Protein AF-A0A6C0ECS2-F1 (afdb_monomer_lite)

pLDDT: mean 77.09, std 20.65, range [26.36, 97.69]

InterPro domains:
  IPR022549 Domain of unknown function DUF3627 [PF12299] (130-226)

Foldseek 3Di:
DDPPDDPPCPVVVVVVVVVVVVVVVVVVVVVVVVVVVVVVVVVVVVVVVVVVVVVVVVVVVVVVVVVVVVVVVVVVVVVVVVVVVVVVVVVVVVVVVVVVVVVVVVVVVVVVVVVVVVVVVVVVVVVVVVVVVVVVVVDQDDDPDLQFKKKKWKKAAPDPPDPPGIDIDIDRPVVSVVVVVCCVVPVVIDTDWDQDPVRDTDSMDIRPDDQVRSVVSCCVVVVDDWDDDDNDTDDPPDDDPDDCPVCVVVVVVPPPDD

Organism: NCBI:txid1070528

Secondary structure (DSSP, 8-state):
---S--TTSHHHHHHHHHHHHHHHHHHHHHHHHHHHHHHHHHHHHHHHHHHHHHHHHHHHHHHHHHHHHHHHHHHHHHHHHHHHHHHHHHHHHHHHHHHHHHHHHHHHHHHHHHHHHHHHHHHHHHHHHHHHHHHHHS--PPPS-GGGPEEEEEEEES-TT-S--EEEEEEEHHHHHHHHHHHHHHS-EEEPPEE-TTS-EES-B-----HHHHHHHHHHHH-S-PEEETTEEE-SS---S-SSSTTHHHHTTS-S--

Radius of gyration: 67.36 Å; chains: 1; bounding box: 137×38×172 Å

Sequence (258 aa):
MRSLKTNIYAKYYLLLEKCIKYFNDYQIELNKKYIIKLKNKIVEKDKQIIIKDDKIDQLIKKTYEQNLKIDNLLKANEKTNKMNEELLRSKKSEKNDRKMKQQLEDITINLDDIKEELTESNTKLDYACKKLDIAVEDRVPKTDNLNTLEDFILLKSKNKKELYRYYVIRGQSKYVDRRSKKKISKDNYEIINFTSPDGIEESRINDVSNSINLFNRLKEKLKKKLEYCGNELQNKKKLFFLFCTKLKIIKIIFNFAI

Structure (mmCIF, N/CA/C/O backbone):
data_AF-A0A6C0ECS2-F1
#
_entry.id   AF-A0A6C0ECS2-F1
#
loop_
_atom_site.group_PDB
_atom_site.id
_atom_site.type_symbol
_atom_site.label_atom_id
_atom_site.label_alt_id
_atom_site.label_comp_id
_atom_site.label_asym_id
_atom_site.label_entity_id
_atom_site.label_seq_id
_atom_site.pdbx_PDB_ins_code
_atom_site.Cartn_x
_atom_site.Cartn_y
_atom_site.Cartn_z
_atom_site.occupancy
_atom_site.B_iso_or_equiv
_atom_site.auth_seq_id
_atom_site.auth_comp_id
_atom_site.auth_asym_id
_atom_site.auth_atom_id
_atom_site.pdbx_PDB_model_num
ATOM 1 N N . MET A 1 1 ? 83.574 8.788 -70.118 1.00 47.34 1 MET A N 1
ATOM 2 C CA . MET A 1 1 ? 84.321 8.694 -71.393 1.00 47.34 1 MET A CA 1
ATOM 3 C C . MET A 1 1 ? 83.341 8.779 -72.558 1.00 47.34 1 MET A C 1
ATOM 5 O O . MET A 1 1 ? 82.529 7.879 -72.704 1.00 47.34 1 MET A O 1
ATOM 9 N N . ARG A 1 2 ? 83.371 9.848 -73.364 1.00 47.50 2 ARG A N 1
ATOM 10 C CA . ARG A 1 2 ? 82.691 9.902 -74.671 1.00 47.50 2 ARG A CA 1
ATOM 11 C C . ARG A 1 2 ? 83.770 10.128 -75.726 1.00 47.50 2 ARG A C 1
ATOM 13 O O . ARG A 1 2 ? 84.411 11.176 -75.700 1.00 47.50 2 ARG A O 1
ATOM 20 N N . SER A 1 3 ? 84.000 9.158 -76.614 1.00 51.75 3 SER A N 1
ATOM 21 C CA . SER A 1 3 ? 84.764 9.429 -77.832 1.00 51.75 3 SER A CA 1
ATOM 22 C C . SER A 1 3 ? 83.920 10.381 -78.676 1.00 51.75 3 SER A C 1
ATOM 24 O O . SER A 1 3 ? 82.789 10.101 -79.064 1.00 51.75 3 SER A O 1
ATOM 26 N N . LEU A 1 4 ? 84.437 11.588 -78.854 1.00 53.25 4 LEU A N 1
ATOM 27 C CA . LEU A 1 4 ? 83.672 12.736 -79.325 1.00 53.25 4 LEU A CA 1
ATOM 28 C C . LEU A 1 4 ? 83.459 12.761 -80.849 1.00 53.25 4 LEU A C 1
ATOM 30 O O . LEU A 1 4 ? 82.967 13.765 -81.354 1.00 53.25 4 LEU A O 1
ATOM 34 N N . LYS A 1 5 ? 83.866 11.731 -81.613 1.00 56.78 5 LYS A N 1
ATOM 35 C CA . LYS A 1 5 ? 84.020 11.859 -83.078 1.00 56.78 5 LYS A CA 1
ATOM 36 C C . LYS A 1 5 ? 83.839 10.565 -83.900 1.00 56.78 5 LYS A C 1
ATOM 38 O O . LYS A 1 5 ? 84.593 10.339 -84.838 1.00 56.78 5 LYS A O 1
ATOM 43 N N . THR A 1 6 ? 82.838 9.725 -83.621 1.00 59.50 6 THR A N 1
ATOM 44 C CA . THR A 1 6 ? 82.426 8.663 -84.571 1.00 59.50 6 THR A CA 1
ATOM 45 C C . THR A 1 6 ? 80.914 8.662 -84.796 1.00 59.50 6 THR A C 1
ATOM 47 O O . THR A 1 6 ? 80.126 8.304 -83.924 1.00 59.50 6 THR A O 1
ATOM 50 N N . ASN A 1 7 ? 80.506 9.032 -86.014 1.00 60.62 7 ASN A N 1
ATOM 51 C CA . ASN A 1 7 ? 79.110 9.204 -86.450 1.00 60.62 7 ASN A CA 1
ATOM 52 C C . ASN A 1 7 ? 78.284 7.890 -86.457 1.00 60.62 7 ASN A C 1
ATOM 54 O O . ASN A 1 7 ? 77.086 7.890 -86.725 1.00 60.62 7 ASN A O 1
ATOM 58 N N . ILE A 1 8 ? 78.930 6.758 -86.158 1.00 63.03 8 ILE A N 1
ATOM 59 C CA . ILE A 1 8 ? 78.360 5.405 -86.205 1.00 63.03 8 ILE A CA 1
ATOM 60 C C . ILE A 1 8 ? 77.381 5.173 -85.039 1.00 63.03 8 ILE A C 1
ATOM 62 O O . ILE A 1 8 ? 76.324 4.578 -85.235 1.00 63.03 8 ILE A O 1
ATOM 66 N N . TYR A 1 9 ? 77.673 5.701 -83.842 1.00 67.56 9 TYR A N 1
ATOM 67 C CA . TYR A 1 9 ? 76.863 5.464 -82.633 1.00 67.56 9 TYR A CA 1
ATOM 68 C C . TYR A 1 9 ? 75.823 6.555 -82.338 1.00 67.56 9 TYR A C 1
ATOM 70 O O . TYR A 1 9 ? 74.964 6.370 -81.477 1.00 67.56 9 TYR A O 1
ATOM 78 N N . ALA A 1 10 ? 75.847 7.678 -83.061 1.00 72.62 10 ALA A N 1
ATOM 79 C CA . ALA A 1 10 ? 74.908 8.785 -82.855 1.00 72.62 10 ALA A CA 1
ATOM 80 C C . ALA A 1 10 ? 73.441 8.346 -83.034 1.00 72.62 10 ALA A C 1
ATOM 82 O O . ALA A 1 10 ? 72.579 8.699 -82.231 1.00 72.62 10 ALA A O 1
ATOM 83 N N . LYS A 1 11 ? 73.168 7.496 -84.036 1.00 76.88 11 LYS A N 1
ATOM 84 C CA . LYS A 1 11 ? 71.831 6.923 -84.273 1.00 76.88 11 LYS A CA 1
ATOM 85 C C . LYS A 1 11 ? 71.348 6.056 -83.107 1.00 76.88 11 LYS A C 1
ATOM 87 O O . LYS A 1 11 ? 70.169 6.107 -82.770 1.00 76.88 11 LYS A O 1
ATOM 92 N N . TYR A 1 12 ? 72.247 5.294 -82.483 1.00 80.19 12 TYR A N 1
ATOM 93 C CA . TYR A 1 12 ? 71.924 4.436 -81.342 1.00 80.19 12 TYR A CA 1
ATOM 94 C C . TYR A 1 12 ? 71.551 5.257 -80.101 1.00 80.19 12 TYR A C 1
ATOM 96 O O . TYR A 1 12 ? 70.525 4.993 -79.482 1.00 80.19 12 TYR A O 1
ATOM 104 N N . TYR A 1 13 ? 72.323 6.297 -79.773 1.00 82.25 13 TYR A N 1
ATOM 105 C CA . TYR A 1 13 ? 72.004 7.170 -78.637 1.00 82.25 13 TYR A CA 1
ATOM 106 C C . TYR A 1 13 ? 70.698 7.950 -78.840 1.00 82.25 13 TYR A C 1
ATOM 108 O O . TYR A 1 13 ? 69.895 8.024 -77.914 1.00 82.25 13 TYR A O 1
ATOM 116 N N . LEU A 1 14 ? 70.431 8.439 -80.058 1.00 82.31 14 LEU A N 1
ATOM 117 C CA . LEU A 1 14 ? 69.147 9.069 -80.395 1.00 82.31 14 LEU A CA 1
ATOM 118 C C . LEU A 1 14 ? 67.965 8.096 -80.258 1.00 82.31 14 LEU A C 1
ATOM 120 O O . LEU A 1 14 ? 66.878 8.493 -79.838 1.00 82.31 14 LEU A O 1
ATOM 124 N N . LEU A 1 15 ? 68.155 6.820 -80.613 1.00 85.94 15 LEU A N 1
ATOM 125 C CA . LEU A 1 15 ? 67.134 5.788 -80.429 1.00 85.94 15 LEU A CA 1
ATOM 126 C C . LEU A 1 15 ? 66.906 5.491 -78.940 1.00 85.94 15 LEU A C 1
ATOM 128 O O . LEU A 1 15 ? 65.760 5.399 -78.508 1.00 85.94 15 LEU A O 1
ATOM 132 N N . LEU A 1 16 ? 67.977 5.402 -78.148 1.00 88.62 16 LEU A N 1
ATOM 133 C CA . LEU A 1 16 ? 67.902 5.167 -76.706 1.00 88.62 16 LEU A CA 1
ATOM 134 C C . LEU A 1 16 ? 67.176 6.307 -75.975 1.00 88.62 16 LEU A C 1
ATOM 136 O O . LEU A 1 16 ? 66.309 6.040 -75.146 1.00 88.62 16 LEU A O 1
ATOM 140 N N . GLU A 1 17 ? 67.465 7.566 -76.316 1.00 88.38 17 GLU A N 1
ATOM 141 C CA . GLU A 1 17 ? 66.750 8.730 -75.772 1.00 88.38 17 GLU A CA 1
ATOM 142 C C . GLU A 1 17 ? 65.254 8.690 -76.108 1.00 88.38 17 GLU A C 1
ATOM 144 O O . GLU A 1 17 ? 64.419 8.950 -75.239 1.00 88.38 17 GLU A O 1
ATOM 149 N N . LYS A 1 18 ? 64.894 8.291 -77.337 1.00 89.94 18 LYS A N 1
ATOM 150 C CA . LYS A 1 18 ? 63.489 8.076 -77.716 1.00 89.94 18 LYS A CA 1
ATOM 151 C C . LYS A 1 18 ? 62.841 6.973 -76.879 1.00 89.94 18 LYS A C 1
ATOM 153 O O . LYS A 1 18 ? 61.735 7.178 -76.390 1.00 89.94 18 LYS A O 1
ATOM 158 N N . CYS A 1 19 ? 63.514 5.840 -76.672 1.00 92.38 19 CYS A N 1
ATOM 159 C CA . CYS A 1 19 ? 62.994 4.743 -75.849 1.00 92.38 19 CYS A CA 1
ATOM 160 C C . CYS A 1 19 ? 62.765 5.168 -74.390 1.00 92.38 19 CYS A C 1
ATOM 162 O O . CYS A 1 19 ? 61.707 4.877 -73.832 1.00 92.38 19 CYS A O 1
ATOM 164 N N . ILE A 1 20 ? 63.712 5.897 -73.787 1.00 94.06 20 ILE A N 1
ATOM 165 C CA . ILE A 1 20 ? 63.577 6.426 -72.419 1.00 94.06 20 ILE A CA 1
ATOM 166 C C . ILE A 1 20 ? 62.397 7.399 -72.337 1.00 94.06 20 ILE A C 1
ATOM 168 O O . ILE A 1 20 ? 61.592 7.311 -71.409 1.00 94.06 20 ILE A O 1
ATOM 172 N N . LYS A 1 21 ? 62.253 8.291 -73.325 1.00 94.69 21 LYS A N 1
ATOM 173 C CA . LYS A 1 21 ? 61.116 9.213 -73.396 1.00 94.69 21 LYS A CA 1
ATOM 174 C C . LYS A 1 21 ? 59.783 8.460 -73.457 1.00 94.69 21 LYS A C 1
ATOM 176 O O . LYS A 1 21 ? 58.917 8.727 -72.632 1.00 94.69 21 LYS A O 1
ATOM 181 N N . TYR A 1 22 ? 59.640 7.485 -74.359 1.00 95.00 22 TYR A N 1
ATOM 182 C CA . TYR A 1 22 ? 58.412 6.686 -74.468 1.00 95.00 22 TYR A CA 1
ATOM 183 C C . TYR A 1 22 ? 58.084 5.921 -73.183 1.00 95.00 22 TYR A C 1
ATOM 185 O O . TYR A 1 22 ? 56.919 5.853 -72.795 1.00 95.00 22 TYR A O 1
ATOM 193 N N . PHE A 1 23 ? 59.091 5.363 -72.506 1.00 95.25 23 PHE A N 1
ATOM 194 C CA . PHE A 1 23 ? 58.888 4.683 -71.229 1.00 95.25 23 PHE A CA 1
ATOM 195 C C . PHE A 1 23 ? 58.389 5.648 -70.146 1.00 95.25 23 PHE A C 1
ATOM 197 O O . PHE A 1 23 ? 57.419 5.340 -69.453 1.00 95.25 23 PHE A O 1
ATOM 204 N N . ASN A 1 24 ? 59.001 6.829 -70.032 1.00 94.81 24 ASN A N 1
ATOM 205 C CA . ASN A 1 24 ? 58.584 7.848 -69.070 1.00 94.81 24 ASN A CA 1
ATOM 206 C C . ASN A 1 24 ? 57.163 8.356 -69.361 1.00 94.81 24 ASN A C 1
ATOM 208 O O . ASN A 1 24 ? 56.346 8.427 -68.443 1.00 94.81 24 ASN A O 1
ATOM 212 N N . ASP A 1 25 ? 56.840 8.631 -70.627 1.00 95.12 25 ASP A N 1
ATOM 213 C CA . ASP A 1 25 ? 55.499 9.050 -71.051 1.00 95.12 25 ASP A CA 1
ATOM 214 C C . ASP A 1 25 ? 54.452 7.967 -70.723 1.00 95.12 25 ASP A C 1
ATOM 216 O O . ASP A 1 25 ? 53.383 8.266 -70.184 1.00 95.12 25 ASP A O 1
ATOM 220 N N . TYR A 1 26 ? 54.780 6.690 -70.955 1.00 95.50 26 TYR A N 1
ATOM 221 C CA . TYR A 1 26 ? 53.922 5.560 -70.588 1.00 95.50 26 TYR A CA 1
ATOM 222 C C . TYR A 1 26 ? 53.691 5.464 -69.072 1.00 95.50 26 TYR A C 1
ATOM 224 O O . TYR A 1 26 ? 52.550 5.295 -68.637 1.00 95.50 26 TYR A O 1
ATOM 232 N N . GLN A 1 27 ? 54.742 5.601 -68.256 1.00 95.19 27 GLN A N 1
ATOM 233 C CA . GLN A 1 27 ? 54.624 5.589 -66.792 1.00 95.19 27 GLN A CA 1
ATOM 234 C C . GLN A 1 27 ? 53.749 6.743 -66.285 1.00 95.19 27 GLN A C 1
ATOM 236 O O . GLN A 1 27 ? 52.919 6.546 -65.396 1.00 95.19 27 GLN A O 1
ATOM 241 N N . ILE A 1 28 ? 53.883 7.935 -66.875 1.00 95.38 28 ILE A N 1
ATOM 242 C CA . ILE A 1 28 ? 53.045 9.095 -66.549 1.00 95.38 28 ILE A CA 1
ATOM 243 C C . ILE A 1 28 ? 51.570 8.794 -66.845 1.00 95.38 28 ILE A C 1
ATOM 245 O O . ILE A 1 28 ? 50.718 9.015 -65.982 1.00 95.38 28 ILE A O 1
ATOM 249 N N . GLU A 1 29 ? 51.252 8.259 -68.024 1.00 95.06 29 GLU A N 1
ATOM 250 C CA . GLU A 1 29 ? 49.874 7.908 -68.394 1.00 95.06 29 GLU A CA 1
ATOM 251 C C . GLU A 1 29 ? 49.290 6.787 -67.523 1.00 95.06 29 GLU A C 1
ATOM 253 O O . GLU A 1 29 ? 48.130 6.855 -67.102 1.00 95.06 29 GLU A O 1
ATOM 258 N N . LEU A 1 30 ? 50.095 5.777 -67.184 1.00 95.25 30 LEU A N 1
ATOM 259 C CA . LEU A 1 30 ? 49.689 4.707 -66.275 1.00 95.25 30 LEU A CA 1
ATOM 260 C C . LEU A 1 30 ? 49.358 5.259 -64.879 1.00 95.25 30 LEU A C 1
ATOM 262 O O . LEU A 1 30 ? 48.296 4.956 -64.327 1.00 95.25 30 LEU A O 1
ATOM 266 N N . ASN A 1 31 ? 50.220 6.127 -64.342 1.00 95.38 31 ASN A N 1
ATOM 267 C CA . ASN A 1 31 ? 50.015 6.775 -63.049 1.00 95.38 31 ASN A CA 1
ATOM 268 C C . ASN A 1 31 ? 48.769 7.667 -63.050 1.00 95.38 31 ASN A C 1
ATOM 270 O O . ASN A 1 31 ? 47.973 7.600 -62.113 1.00 95.38 31 ASN A O 1
ATOM 274 N N . LYS A 1 32 ? 48.531 8.444 -64.117 1.00 96.06 32 LYS A N 1
ATOM 275 C CA . LYS A 1 32 ? 47.301 9.241 -64.270 1.00 96.06 32 LYS A CA 1
ATOM 276 C C . LYS A 1 32 ? 46.051 8.364 -64.200 1.00 96.06 32 LYS A C 1
ATOM 278 O O . LYS A 1 32 ? 45.136 8.667 -63.432 1.00 96.06 32 LYS A O 1
ATOM 283 N N . LYS A 1 33 ? 46.018 7.251 -64.945 1.00 95.75 33 LYS A N 1
ATOM 284 C CA . LYS A 1 33 ? 44.889 6.302 -64.920 1.00 95.75 33 LYS A CA 1
ATOM 285 C C . LYS A 1 33 ? 44.666 5.718 -63.525 1.00 95.75 33 LYS A C 1
ATOM 287 O O . LYS A 1 33 ? 43.523 5.621 -63.075 1.00 95.75 33 LYS A O 1
ATOM 292 N N . TYR A 1 34 ? 45.741 5.361 -62.825 1.00 96.56 34 TYR A N 1
ATOM 293 C CA . TYR A 1 34 ? 45.653 4.822 -61.470 1.00 96.56 34 TYR A CA 1
ATOM 294 C C . TYR A 1 34 ? 45.124 5.857 -60.465 1.00 96.56 34 TYR A C 1
ATOM 296 O O . TYR A 1 34 ? 44.224 5.547 -59.682 1.00 96.56 34 TYR A O 1
ATOM 304 N N . ILE A 1 35 ? 45.597 7.106 -60.543 1.00 96.12 35 ILE A N 1
ATOM 305 C CA . ILE A 1 35 ? 45.113 8.220 -59.714 1.00 96.12 35 ILE A CA 1
ATOM 306 C C . ILE A 1 35 ? 43.613 8.448 -59.931 1.00 96.12 35 ILE A C 1
ATOM 308 O O . ILE A 1 35 ? 42.873 8.570 -58.956 1.00 96.12 35 ILE A O 1
ATOM 312 N N . ILE A 1 36 ? 43.142 8.462 -61.183 1.00 96.50 36 ILE A N 1
ATOM 313 C CA . ILE A 1 36 ? 41.711 8.617 -61.498 1.00 96.50 36 ILE A CA 1
ATOM 314 C C . ILE A 1 36 ? 40.895 7.480 -60.868 1.00 96.50 36 ILE A C 1
ATOM 316 O O . ILE A 1 36 ? 39.886 7.730 -60.210 1.00 96.50 36 ILE A O 1
ATOM 320 N N . LYS A 1 37 ? 41.360 6.230 -60.996 1.00 96.56 37 LYS A N 1
ATOM 321 C CA . LYS A 1 37 ? 40.692 5.061 -60.405 1.00 96.56 37 LYS A CA 1
ATOM 322 C C . LYS A 1 37 ? 40.583 5.166 -58.881 1.00 96.56 37 LYS A C 1
ATOM 324 O O . LYS A 1 37 ? 39.543 4.824 -58.321 1.00 96.56 37 LYS A O 1
ATOM 329 N N . LEU A 1 38 ? 41.638 5.626 -58.209 1.00 96.69 38 LEU A N 1
ATOM 330 C CA . LEU A 1 38 ? 41.624 5.833 -56.760 1.00 96.69 38 LEU A CA 1
ATOM 331 C C . LEU A 1 38 ? 40.678 6.964 -56.350 1.00 96.69 38 LEU A C 1
ATOM 333 O O . LEU A 1 38 ? 39.889 6.773 -55.429 1.00 96.69 38 LEU A O 1
ATOM 337 N N . LYS A 1 39 ? 40.702 8.100 -57.060 1.00 96.62 39 LYS A N 1
ATOM 338 C CA . LYS A 1 39 ? 39.786 9.223 -56.809 1.00 96.62 39 LYS A CA 1
ATOM 339 C C . LYS A 1 39 ? 38.323 8.793 -56.912 1.00 96.62 39 LYS A C 1
ATOM 341 O O . LYS A 1 39 ? 37.545 9.099 -56.018 1.00 96.62 39 LYS A O 1
ATOM 346 N N . ASN A 1 40 ? 37.970 8.012 -57.933 1.00 96.31 40 ASN A N 1
ATOM 347 C CA . ASN A 1 40 ? 36.603 7.508 -58.093 1.00 96.31 40 ASN A CA 1
ATOM 348 C C . ASN A 1 40 ? 36.175 6.615 -56.916 1.00 96.31 40 ASN A C 1
ATOM 350 O O . ASN A 1 40 ? 35.081 6.787 -56.388 1.00 96.31 40 ASN A O 1
ATOM 354 N N . LYS A 1 41 ? 37.057 5.720 -56.445 1.00 96.81 41 LYS A N 1
ATOM 355 C CA . LYS A 1 41 ? 36.784 4.884 -55.262 1.00 96.81 41 LYS A CA 1
ATOM 356 C C . LYS A 1 41 ? 36.594 5.700 -53.982 1.00 96.81 41 LYS A C 1
ATOM 358 O O . LYS A 1 41 ? 35.801 5.303 -53.135 1.00 96.81 41 LYS A O 1
ATOM 363 N N . ILE A 1 42 ? 37.343 6.793 -53.815 1.00 96.62 42 ILE A N 1
ATOM 364 C CA . ILE A 1 42 ? 37.193 7.695 -52.663 1.00 96.62 42 ILE A CA 1
ATOM 365 C C . ILE A 1 42 ? 35.811 8.350 -52.709 1.00 96.62 42 ILE A C 1
ATOM 367 O O . ILE A 1 42 ? 35.057 8.214 -51.756 1.00 96.62 42 ILE A O 1
ATOM 371 N N . VAL A 1 43 ? 35.424 8.917 -53.856 1.00 96.69 43 VAL A N 1
ATOM 372 C CA . VAL A 1 43 ? 34.104 9.547 -54.036 1.00 96.69 43 VAL A CA 1
ATOM 373 C C . VAL A 1 43 ? 32.954 8.570 -53.764 1.00 96.69 43 VAL A C 1
ATOM 375 O O . VAL A 1 43 ? 31.954 8.942 -53.154 1.00 96.69 43 VAL A O 1
ATOM 378 N N . GLU A 1 44 ? 33.066 7.312 -54.198 1.00 96.19 44 GLU A N 1
ATOM 379 C CA . GLU A 1 44 ? 32.061 6.284 -53.894 1.00 96.19 44 GLU A CA 1
ATOM 380 C C . GLU A 1 44 ? 31.965 5.977 -52.396 1.00 96.19 44 GLU A C 1
ATOM 382 O O . GLU A 1 44 ? 30.860 5.826 -51.870 1.00 96.19 44 GLU A O 1
ATOM 387 N N . LYS A 1 45 ? 33.104 5.898 -51.701 1.00 96.19 45 LYS A N 1
ATOM 388 C CA . LYS A 1 45 ? 33.128 5.691 -50.250 1.00 96.19 45 LYS A CA 1
ATOM 389 C C . LYS A 1 45 ? 32.556 6.890 -49.500 1.00 96.19 45 LYS A C 1
ATOM 391 O O . LYS A 1 45 ? 31.757 6.678 -48.594 1.00 96.19 45 LYS A O 1
ATOM 396 N N . ASP A 1 46 ? 32.886 8.109 -49.910 1.00 96.50 46 ASP A N 1
ATOM 397 C CA . ASP A 1 46 ? 32.367 9.334 -49.293 1.00 96.50 46 ASP A CA 1
ATOM 398 C C . ASP A 1 46 ? 30.839 9.405 -49.409 1.00 96.50 46 ASP A C 1
ATOM 400 O O . ASP A 1 46 ? 30.152 9.677 -48.427 1.00 96.50 46 ASP A O 1
ATOM 404 N N . LYS A 1 47 ? 30.274 9.036 -50.568 1.00 96.44 47 LYS A N 1
ATOM 405 C CA . LYS A 1 47 ? 28.813 8.913 -50.736 1.00 96.44 47 LYS A CA 1
ATOM 406 C C . LYS A 1 47 ? 28.195 7.911 -49.760 1.00 96.44 47 LYS A C 1
ATOM 408 O O . LYS A 1 47 ? 27.126 8.167 -49.215 1.00 96.44 47 LYS A O 1
ATOM 413 N N . GLN A 1 48 ? 28.844 6.765 -49.539 1.00 96.38 48 GLN A N 1
ATOM 414 C CA . GLN A 1 48 ? 28.353 5.770 -48.581 1.00 96.38 48 GLN A CA 1
ATOM 415 C C . GLN A 1 48 ? 28.441 6.254 -47.132 1.00 96.38 48 GLN A C 1
ATOM 417 O O . GLN A 1 48 ? 27.593 5.870 -46.330 1.00 96.38 48 GLN A O 1
ATOM 422 N N . ILE A 1 49 ? 29.455 7.055 -46.793 1.00 97.00 49 ILE A N 1
ATOM 423 C CA . ILE A 1 49 ? 29.607 7.652 -45.462 1.00 97.00 49 ILE A CA 1
ATOM 424 C C . ILE A 1 49 ? 28.456 8.622 -45.201 1.00 97.00 49 ILE A C 1
ATOM 426 O O . ILE A 1 49 ? 27.735 8.420 -44.233 1.00 97.00 49 ILE A O 1
ATOM 430 N N . ILE A 1 50 ? 28.189 9.549 -46.126 1.00 96.56 50 ILE A N 1
ATOM 431 C CA . ILE A 1 50 ? 27.090 10.524 -46.002 1.00 96.56 50 ILE A CA 1
ATOM 432 C C . ILE A 1 50 ? 25.746 9.821 -45.754 1.00 96.56 50 ILE A C 1
ATOM 434 O O . ILE A 1 50 ? 25.034 10.147 -44.813 1.00 96.56 50 ILE A O 1
ATOM 438 N N . ILE A 1 51 ? 25.432 8.781 -46.536 1.00 96.62 51 ILE A N 1
ATOM 439 C CA . ILE A 1 51 ? 24.183 8.014 -46.370 1.00 96.62 51 ILE A CA 1
ATOM 440 C C . ILE A 1 51 ? 24.102 7.348 -44.986 1.00 96.62 51 ILE A C 1
ATOM 442 O O . ILE A 1 51 ? 23.019 7.212 -44.411 1.00 96.62 51 ILE A O 1
ATOM 446 N N . LYS A 1 52 ? 25.232 6.863 -44.460 1.00 96.50 52 LYS A N 1
ATOM 447 C CA . LYS A 1 52 ? 25.277 6.243 -43.132 1.00 96.50 52 LYS A CA 1
ATOM 448 C C . LYS A 1 52 ? 25.137 7.283 -42.025 1.00 96.50 52 LYS A C 1
ATOM 450 O O . LYS A 1 52 ? 24.427 6.992 -41.066 1.00 96.50 52 LYS A O 1
ATOM 455 N N . ASP A 1 53 ? 25.746 8.451 -42.177 1.00 96.19 53 ASP A N 1
ATOM 456 C CA . ASP A 1 53 ? 25.647 9.556 -41.222 1.00 96.19 53 ASP A CA 1
ATOM 457 C C . ASP A 1 53 ? 24.200 10.063 -41.128 1.00 96.19 53 ASP A C 1
ATOM 459 O O . ASP A 1 53 ? 23.635 10.083 -40.035 1.00 96.19 53 ASP A O 1
ATOM 463 N N . ASP A 1 54 ? 23.523 10.279 -42.263 1.00 96.50 54 ASP A N 1
ATOM 464 C CA . ASP A 1 54 ? 22.095 10.641 -42.292 1.00 96.50 54 ASP A CA 1
ATOM 465 C C . ASP A 1 54 ? 21.222 9.607 -41.557 1.00 96.50 54 ASP A C 1
ATOM 467 O O . ASP A 1 54 ? 20.256 9.932 -40.856 1.00 96.50 54 ASP A O 1
ATOM 471 N N . LYS A 1 55 ? 21.552 8.317 -41.706 1.00 97.62 55 LYS A N 1
ATOM 472 C CA . LYS A 1 55 ? 20.838 7.229 -41.028 1.00 97.62 55 LYS A CA 1
ATOM 473 C C . LYS A 1 55 ? 21.097 7.229 -39.520 1.00 97.62 55 LYS A C 1
ATOM 475 O O . LYS A 1 55 ? 20.189 6.897 -38.755 1.00 97.62 55 LYS A O 1
ATOM 480 N N . ILE A 1 56 ? 22.307 7.576 -39.090 1.00 97.56 56 ILE A N 1
ATOM 481 C CA . ILE A 1 56 ? 22.654 7.724 -37.673 1.00 97.56 56 ILE A CA 1
ATOM 482 C C . ILE A 1 56 ? 21.847 8.873 -37.063 1.00 97.56 56 ILE A C 1
ATOM 484 O O . ILE A 1 56 ? 21.211 8.666 -36.030 1.00 97.56 56 ILE A O 1
ATOM 488 N N . ASP A 1 57 ? 21.761 10.020 -37.735 1.00 96.62 57 ASP A N 1
ATOM 489 C CA . ASP A 1 57 ? 20.989 11.174 -37.257 1.00 96.62 57 ASP A CA 1
ATOM 490 C C . ASP A 1 57 ? 19.500 10.845 -37.082 1.00 96.62 57 ASP A C 1
ATOM 492 O O . ASP A 1 57 ? 18.883 11.171 -36.059 1.00 96.62 57 ASP A O 1
ATOM 496 N N . GLN A 1 58 ? 18.915 10.109 -38.033 1.00 97.31 58 GLN A N 1
ATOM 497 C CA . GLN A 1 58 ? 17.537 9.622 -37.916 1.00 97.31 58 GLN A CA 1
ATOM 498 C C . GLN A 1 58 ? 17.347 8.687 -36.713 1.00 97.31 58 GLN A C 1
ATOM 500 O O . GLN A 1 58 ? 16.338 8.782 -36.004 1.00 97.31 58 GLN A O 1
ATOM 505 N N . LEU A 1 59 ? 18.300 7.783 -36.466 1.00 97.38 59 LEU A N 1
ATOM 506 C CA . LEU A 1 59 ? 18.248 6.866 -35.326 1.00 97.38 59 LEU A CA 1
ATOM 507 C C . LEU A 1 59 ? 18.388 7.605 -33.992 1.00 97.38 59 LEU A C 1
ATOM 509 O O . LEU A 1 59 ? 17.655 7.289 -33.053 1.00 97.38 59 LEU A O 1
ATOM 513 N N . ILE A 1 60 ? 19.262 8.610 -33.913 1.00 97.69 60 ILE A N 1
ATOM 514 C CA . ILE A 1 60 ? 19.421 9.460 -32.725 1.00 97.69 60 ILE A CA 1
ATOM 515 C C . ILE A 1 60 ? 18.105 10.179 -32.420 1.00 97.69 60 ILE A C 1
ATOM 517 O O . ILE A 1 60 ? 17.613 10.104 -31.291 1.00 97.69 60 ILE A O 1
ATOM 521 N N . LYS A 1 61 ? 17.480 10.799 -33.429 1.00 97.62 61 LYS A N 1
ATOM 522 C CA . LYS A 1 61 ? 16.194 11.490 -33.265 1.00 97.62 61 LYS A CA 1
ATOM 523 C C . LYS A 1 61 ? 15.099 10.548 -32.760 1.00 97.62 61 LYS A C 1
ATOM 525 O O . LYS A 1 61 ? 14.414 10.858 -31.787 1.00 97.62 61 LYS A O 1
ATOM 530 N N . LYS A 1 62 ? 14.974 9.364 -33.368 1.00 97.56 62 LYS A N 1
ATOM 531 C CA . LYS A 1 62 ? 13.994 8.352 -32.949 1.00 97.56 62 LYS A CA 1
ATOM 532 C C . LYS A 1 62 ? 14.236 7.872 -31.514 1.00 97.56 62 LYS A C 1
ATOM 534 O O . LYS A 1 62 ? 13.281 7.691 -30.764 1.00 97.56 62 LYS A O 1
ATOM 539 N N . THR A 1 63 ? 15.499 7.694 -31.130 1.00 97.31 63 THR A N 1
ATOM 540 C CA . THR A 1 63 ? 15.886 7.281 -29.772 1.00 97.31 63 THR A CA 1
ATOM 541 C C . THR A 1 63 ? 15.506 8.351 -28.749 1.00 97.31 63 THR A C 1
ATOM 543 O O . THR A 1 63 ? 14.916 8.036 -27.718 1.00 97.31 63 THR A O 1
ATOM 546 N N . TYR A 1 64 ? 15.761 9.626 -29.054 1.00 97.38 64 TYR A N 1
ATOM 547 C CA . TYR A 1 64 ? 15.357 10.741 -28.199 1.00 97.38 64 TYR A CA 1
ATOM 548 C C . TYR A 1 64 ? 13.833 10.790 -27.997 1.00 97.38 64 TYR A C 1
ATOM 550 O O . TYR A 1 64 ? 13.355 10.857 -26.864 1.00 97.38 64 TYR A O 1
ATOM 558 N N . GLU A 1 65 ? 13.058 10.672 -29.079 1.00 96.88 65 GLU A N 1
ATOM 559 C CA . GLU A 1 65 ? 11.590 10.639 -29.017 1.00 96.88 65 GLU A CA 1
ATOM 560 C C . GLU A 1 65 ? 11.058 9.446 -28.204 1.00 96.88 65 GLU A C 1
ATOM 562 O O . GLU A 1 65 ? 10.069 9.574 -27.478 1.00 96.88 65 GLU A O 1
ATOM 567 N N . GLN A 1 66 ? 11.698 8.278 -28.311 1.00 96.94 66 GLN A N 1
ATOM 568 C CA . GLN A 1 66 ? 11.344 7.094 -27.525 1.00 96.94 66 GLN A CA 1
ATOM 569 C C . GLN A 1 66 ? 11.630 7.290 -26.035 1.00 96.94 66 GLN A C 1
ATOM 571 O O . GLN A 1 66 ? 10.760 6.990 -25.218 1.00 96.94 66 GLN A O 1
ATOM 576 N N . ASN A 1 67 ? 12.788 7.845 -25.679 1.00 96.50 67 ASN A N 1
ATOM 577 C CA . ASN A 1 67 ? 13.137 8.124 -24.285 1.00 96.50 67 ASN A CA 1
ATOM 578 C C . ASN A 1 67 ? 12.153 9.110 -23.646 1.00 96.50 67 ASN A C 1
ATOM 580 O O . ASN A 1 67 ? 11.663 8.871 -22.546 1.00 96.50 67 ASN A O 1
ATOM 584 N N . LEU A 1 68 ? 11.757 10.152 -24.381 1.00 97.06 68 LEU A N 1
ATOM 585 C CA . LEU A 1 68 ? 10.781 11.127 -23.896 1.00 97.06 68 LEU A CA 1
ATOM 586 C C . LEU A 1 68 ? 9.400 10.490 -23.639 1.00 97.06 68 LEU A C 1
ATOM 588 O O . LEU A 1 68 ? 8.711 10.840 -22.679 1.00 97.06 68 LEU A O 1
ATOM 592 N N . LYS A 1 69 ? 8.997 9.507 -24.457 1.00 97.06 69 LYS A N 1
ATOM 593 C CA . LYS A 1 69 ? 7.784 8.707 -24.207 1.00 97.06 69 LYS A CA 1
ATOM 594 C C . LYS A 1 69 ? 7.925 7.820 -22.969 1.00 97.06 69 LYS A C 1
ATOM 596 O O . LYS A 1 69 ? 6.972 7.729 -22.198 1.00 97.06 69 LYS A O 1
ATOM 601 N N . ILE A 1 70 ? 9.083 7.190 -22.771 1.00 96.81 70 ILE A N 1
ATOM 602 C CA . ILE A 1 70 ? 9.360 6.342 -21.602 1.00 96.81 70 ILE A CA 1
ATOM 603 C C . ILE A 1 70 ? 9.280 7.162 -20.310 1.00 96.81 70 ILE A C 1
ATOM 605 O O . ILE A 1 70 ? 8.582 6.752 -19.385 1.00 96.81 70 ILE A O 1
ATOM 609 N N . ASP A 1 71 ? 9.888 8.347 -20.265 1.00 96.62 71 ASP A N 1
ATOM 610 C CA . ASP A 1 71 ? 9.848 9.221 -19.085 1.00 96.62 71 ASP A CA 1
ATOM 611 C C . ASP A 1 71 ? 8.419 9.624 -18.704 1.00 96.62 71 ASP A C 1
ATOM 613 O O . ASP A 1 71 ? 8.041 9.633 -17.529 1.00 96.62 71 ASP A O 1
ATOM 617 N N . ASN A 1 72 ? 7.587 9.927 -19.703 1.00 96.44 72 ASN A N 1
ATOM 618 C CA . ASN A 1 72 ? 6.182 10.251 -19.475 1.00 96.44 72 ASN A CA 1
ATOM 619 C C . ASN A 1 72 ? 5.395 9.046 -18.938 1.00 96.44 72 ASN A C 1
ATOM 621 O O . ASN A 1 72 ? 4.571 9.205 -18.034 1.00 96.44 72 ASN A O 1
ATOM 625 N N . LEU A 1 73 ? 5.667 7.842 -19.452 1.00 96.44 73 LEU A N 1
ATOM 626 C CA . LEU A 1 73 ? 5.056 6.608 -18.954 1.00 96.44 73 LEU A CA 1
ATOM 627 C C . LEU A 1 73 ? 5.479 6.304 -17.514 1.00 96.44 73 LEU A C 1
ATOM 629 O O . LEU A 1 73 ? 4.628 5.934 -16.709 1.00 96.44 73 LEU A O 1
ATOM 633 N N . LEU A 1 74 ? 6.751 6.511 -17.163 1.00 96.38 74 LEU A N 1
ATOM 634 C CA . LEU A 1 74 ? 7.242 6.331 -15.794 1.00 96.38 74 LEU A CA 1
ATOM 635 C C . LEU A 1 74 ? 6.511 7.256 -14.815 1.00 96.38 74 LEU A C 1
ATOM 637 O O . LEU A 1 74 ? 5.963 6.781 -13.820 1.00 96.38 74 LEU A O 1
ATOM 641 N N . LYS A 1 75 ? 6.386 8.548 -15.146 1.00 96.12 75 LYS A N 1
ATOM 642 C CA . LYS A 1 75 ? 5.633 9.519 -14.329 1.00 96.12 75 LYS A CA 1
ATOM 643 C C . LYS A 1 75 ? 4.161 9.131 -14.163 1.00 96.12 75 LYS A C 1
ATOM 645 O O . LYS A 1 75 ? 3.601 9.251 -13.072 1.00 96.12 75 LYS A O 1
ATOM 650 N N . ALA A 1 76 ? 3.516 8.663 -15.232 1.00 95.56 76 ALA A N 1
ATOM 651 C CA . ALA A 1 76 ? 2.129 8.203 -15.173 1.00 95.56 76 ALA A CA 1
ATOM 652 C C . ALA A 1 76 ? 1.976 6.951 -14.290 1.00 95.56 76 ALA A C 1
ATOM 654 O O . ALA A 1 76 ? 1.016 6.839 -13.521 1.00 95.56 76 ALA A O 1
ATOM 655 N N . ASN A 1 77 ? 2.939 6.033 -14.361 1.00 95.75 77 ASN A N 1
ATOM 656 C CA . ASN A 1 77 ? 2.937 4.808 -13.574 1.00 95.75 77 ASN A CA 1
ATOM 657 C C . ASN A 1 77 ? 3.156 5.093 -12.078 1.00 95.75 77 ASN A C 1
ATOM 659 O O . ASN A 1 77 ? 2.424 4.578 -11.238 1.00 95.75 77 ASN A O 1
ATOM 663 N N . GLU A 1 78 ? 4.076 5.998 -11.732 1.00 96.50 78 GLU A N 1
ATOM 664 C CA . GLU A 1 78 ? 4.263 6.465 -10.351 1.00 96.50 78 GLU A CA 1
ATOM 665 C C . GLU A 1 78 ? 2.983 7.072 -9.767 1.00 96.50 78 GLU A C 1
ATOM 667 O O . GLU A 1 78 ? 2.605 6.767 -8.633 1.00 96.50 78 GLU A O 1
ATOM 672 N N . LYS A 1 79 ? 2.280 7.905 -10.546 1.00 96.12 79 LYS A N 1
ATOM 673 C CA . LYS A 1 79 ? 0.997 8.485 -10.129 1.00 96.12 79 LYS A CA 1
ATOM 674 C C . LYS A 1 79 ? -0.063 7.404 -9.898 1.00 96.12 79 LYS A C 1
ATOM 676 O O . LYS A 1 79 ? -0.795 7.465 -8.913 1.00 96.12 79 LYS A O 1
ATOM 681 N N . THR A 1 80 ? -0.114 6.405 -10.776 1.00 95.81 80 THR A N 1
ATOM 682 C CA . THR A 1 80 ? -1.044 5.271 -10.668 1.00 95.81 80 THR A CA 1
ATOM 683 C C . THR A 1 80 ? -0.750 4.425 -9.428 1.00 95.81 80 THR A C 1
ATOM 685 O O . THR A 1 80 ? -1.669 4.074 -8.692 1.00 95.81 80 THR A O 1
ATOM 688 N N . ASN A 1 81 ? 0.524 4.162 -9.131 1.00 95.69 81 ASN A N 1
ATOM 689 C CA . ASN A 1 81 ? 0.928 3.427 -7.932 1.00 95.69 81 ASN A CA 1
ATOM 690 C C . ASN A 1 81 ? 0.526 4.156 -6.646 1.00 95.69 81 ASN A C 1
ATOM 692 O O . ASN A 1 81 ? -0.059 3.534 -5.761 1.00 95.69 81 ASN A O 1
ATOM 696 N N . LYS A 1 82 ? 0.747 5.475 -6.570 1.00 95.75 82 LYS A N 1
ATOM 697 C CA . LYS A 1 82 ? 0.296 6.288 -5.426 1.00 95.75 82 LYS A CA 1
ATOM 698 C C . LYS A 1 82 ? -1.219 6.197 -5.226 1.00 95.75 82 LYS A C 1
ATOM 700 O O . LYS A 1 82 ? -1.677 5.951 -4.114 1.00 95.75 82 LYS A O 1
ATOM 705 N N . MET A 1 83 ? -1.992 6.306 -6.308 1.00 94.62 83 MET A N 1
ATOM 706 C CA . MET A 1 83 ? -3.453 6.183 -6.255 1.00 94.62 83 MET A CA 1
ATOM 707 C C . MET A 1 83 ? -3.906 4.787 -5.792 1.00 94.62 83 MET A C 1
ATOM 709 O O . MET A 1 83 ? -4.848 4.663 -5.010 1.00 94.62 83 MET A O 1
ATOM 713 N N . ASN A 1 84 ? -3.220 3.729 -6.228 1.00 94.38 84 ASN A N 1
ATOM 714 C CA . ASN A 1 84 ? -3.508 2.363 -5.790 1.00 94.38 84 ASN A CA 1
ATOM 715 C C . ASN A 1 84 ? -3.215 2.156 -4.299 1.00 94.38 84 ASN A C 1
ATOM 717 O O . ASN A 1 84 ? -3.997 1.499 -3.610 1.00 94.38 84 ASN A O 1
ATOM 721 N N . GLU A 1 85 ? -2.119 2.718 -3.783 1.00 95.19 85 GLU A N 1
ATOM 722 C CA . GLU A 1 85 ? -1.809 2.666 -2.352 1.00 95.19 85 GLU A CA 1
ATOM 723 C C . GLU A 1 85 ? -2.867 3.388 -1.510 1.00 95.19 85 GLU A C 1
ATOM 725 O O . GLU A 1 85 ? -3.314 2.850 -0.493 1.00 95.19 85 GLU A O 1
ATOM 730 N N . GLU A 1 86 ? -3.305 4.572 -1.943 1.00 94.62 86 GLU A N 1
ATOM 731 C CA . GLU A 1 86 ? -4.386 5.324 -1.297 1.00 94.62 86 GLU A CA 1
ATOM 732 C C . GLU A 1 86 ? -5.698 4.531 -1.285 1.00 94.62 86 GLU A C 1
ATOM 734 O O . GLU A 1 86 ? -6.333 4.403 -0.236 1.00 94.62 86 GLU A O 1
ATOM 739 N N . LEU A 1 87 ? -6.061 3.907 -2.410 1.00 95.12 87 LEU A N 1
ATOM 740 C CA . LEU A 1 87 ? -7.247 3.055 -2.511 1.00 95.12 87 LEU A CA 1
ATOM 741 C C . LEU A 1 87 ? -7.164 1.825 -1.592 1.00 95.12 87 LEU A C 1
ATOM 743 O O . LEU A 1 87 ? -8.165 1.375 -1.031 1.00 95.12 87 LEU A O 1
ATOM 747 N N . LEU A 1 88 ? -5.971 1.253 -1.416 1.00 94.62 88 LEU A N 1
ATOM 748 C CA . LEU A 1 88 ? -5.774 0.135 -0.495 1.00 94.62 88 LEU A CA 1
ATOM 749 C C . LEU A 1 88 ? -5.972 0.570 0.964 1.00 94.62 88 LEU A C 1
ATOM 751 O O . LEU A 1 88 ? -6.543 -0.177 1.764 1.00 94.62 88 LEU A O 1
ATOM 755 N N . ARG A 1 89 ? -5.494 1.772 1.314 1.00 92.69 89 ARG A N 1
ATOM 756 C CA . ARG A 1 89 ? -5.670 2.363 2.648 1.00 92.69 89 ARG A CA 1
ATOM 757 C C . ARG A 1 89 ? -7.141 2.663 2.926 1.00 92.69 89 ARG A C 1
ATOM 759 O O . ARG A 1 89 ? -7.623 2.282 3.993 1.00 92.69 89 ARG A O 1
ATOM 766 N N . SER A 1 90 ? -7.866 3.248 1.971 1.00 92.81 90 SER A N 1
ATOM 767 C CA . SER A 1 90 ? -9.296 3.540 2.137 1.00 92.81 90 SER A CA 1
ATOM 768 C C . SER A 1 90 ? -10.121 2.264 2.323 1.00 92.81 90 SER A C 1
ATOM 770 O O . SER A 1 90 ? -10.874 2.166 3.288 1.00 92.81 90 SER A O 1
ATOM 772 N N . LYS A 1 91 ? -9.891 1.221 1.512 1.00 93.75 91 LYS A N 1
ATOM 773 C CA . LYS A 1 91 ? -10.565 -0.082 1.677 1.00 93.75 91 LYS A CA 1
ATOM 774 C C . LYS A 1 91 ? -10.310 -0.727 3.039 1.00 93.75 91 LYS A C 1
ATOM 776 O O . LYS A 1 91 ? -11.202 -1.365 3.600 1.00 93.75 91 LYS A O 1
ATOM 781 N N . LYS A 1 92 ? -9.090 -0.603 3.578 1.00 92.31 92 LYS A N 1
ATOM 782 C CA . LYS A 1 92 ? -8.775 -1.088 4.933 1.00 92.31 92 LYS A CA 1
ATOM 783 C C . LYS A 1 92 ? -9.555 -0.310 5.993 1.00 92.31 92 LYS A C 1
ATOM 785 O O . LYS A 1 92 ? -10.090 -0.946 6.898 1.00 92.31 92 LYS A O 1
ATOM 790 N N . SER A 1 93 ? -9.654 1.013 5.851 1.00 88.50 93 SER A N 1
ATOM 791 C CA . SER A 1 93 ? -10.474 1.857 6.730 1.00 88.50 93 SER A CA 1
ATOM 792 C C . SER A 1 93 ? -11.937 1.429 6.692 1.00 88.50 93 SER A C 1
ATOM 794 O O . SER A 1 93 ? -12.476 1.059 7.725 1.00 88.50 93 SER A O 1
ATOM 796 N N . GLU A 1 94 ? -12.541 1.323 5.505 1.00 92.00 94 GLU A N 1
ATOM 797 C CA . GLU A 1 94 ? -13.946 0.918 5.359 1.00 92.00 94 GLU A CA 1
ATOM 798 C C . GLU A 1 94 ? -14.234 -0.452 5.984 1.00 92.00 94 GLU A C 1
ATOM 800 O O . GLU A 1 94 ? -15.286 -0.670 6.586 1.00 92.00 94 GLU A O 1
ATOM 805 N N . LYS A 1 95 ? -13.302 -1.405 5.851 1.00 92.69 95 LYS A N 1
ATOM 806 C CA . LYS A 1 95 ? -13.438 -2.723 6.479 1.00 92.69 95 LYS A CA 1
ATOM 807 C C . LYS A 1 95 ? -13.425 -2.622 8.005 1.00 92.69 95 LYS A C 1
ATOM 809 O O . LYS A 1 95 ? -14.182 -3.343 8.656 1.00 92.69 95 LYS A O 1
ATOM 814 N N . ASN A 1 96 ? -12.578 -1.763 8.567 1.00 91.94 96 ASN A N 1
ATOM 815 C CA . ASN A 1 96 ? -12.539 -1.517 10.006 1.00 91.94 96 ASN A CA 1
ATOM 816 C C . ASN A 1 96 ? -13.806 -0.797 10.477 1.00 91.94 96 ASN A C 1
ATOM 818 O O . ASN A 1 96 ? -14.393 -1.224 11.466 1.00 91.94 96 ASN A O 1
ATOM 822 N N . ASP A 1 97 ? -14.286 0.193 9.726 1.00 92.38 97 ASP A N 1
ATOM 823 C CA . ASP A 1 97 ? -15.519 0.921 10.035 1.00 92.38 97 ASP A CA 1
ATOM 824 C C . ASP A 1 97 ? -16.733 -0.015 10.043 1.00 92.38 97 ASP A C 1
ATOM 826 O O . ASP A 1 97 ? -17.569 0.050 10.942 1.00 92.38 97 ASP A O 1
ATOM 830 N N . ARG A 1 98 ? -16.815 -0.950 9.084 1.00 93.12 98 ARG A N 1
ATOM 831 C CA . ARG A 1 98 ? -17.860 -1.989 9.071 1.00 93.12 98 ARG A CA 1
ATOM 832 C C . ARG A 1 98 ? -17.790 -2.893 10.299 1.00 93.12 98 ARG A C 1
ATOM 834 O O . ARG A 1 98 ? -18.828 -3.178 10.885 1.00 93.12 98 ARG A O 1
ATOM 841 N N . LYS A 1 99 ? -16.588 -3.319 10.701 1.00 93.56 99 LYS A N 1
ATOM 842 C CA . LYS A 1 99 ? -16.402 -4.128 11.916 1.00 93.56 99 LYS A CA 1
ATOM 843 C C . LYS A 1 99 ? -16.801 -3.363 13.177 1.00 93.56 99 LYS A C 1
ATOM 845 O O . LYS A 1 99 ? -17.504 -3.921 14.008 1.00 93.56 99 LYS A O 1
ATOM 850 N N . MET A 1 100 ? -16.390 -2.101 13.305 1.00 92.19 100 MET A N 1
ATOM 851 C CA . MET A 1 100 ? -16.777 -1.254 14.437 1.00 92.19 100 MET A CA 1
ATOM 852 C C . MET A 1 100 ? -18.290 -1.050 14.497 1.00 92.19 100 MET A C 1
ATOM 854 O O . MET A 1 100 ? -18.858 -1.119 15.580 1.00 92.19 100 MET A O 1
ATOM 858 N N . LYS A 1 101 ? -18.956 -0.845 13.353 1.00 93.94 101 LYS A N 1
ATOM 859 C CA . LYS A 1 101 ? -20.42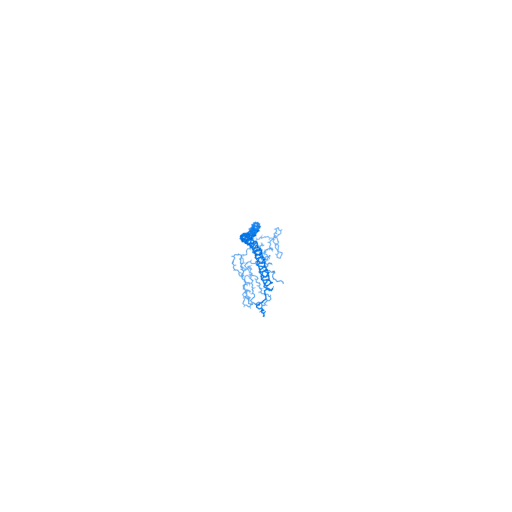2 -0.744 13.305 1.00 93.94 101 LYS A CA 1
ATOM 860 C C . LYS A 1 101 ? -21.108 -2.013 13.807 1.00 93.94 101 LYS A C 1
ATOM 862 O O . LYS A 1 101 ? -22.000 -1.898 14.632 1.00 93.94 101 LYS A O 1
ATOM 867 N N . GLN A 1 102 ? -20.653 -3.189 13.373 1.00 93.06 102 GLN A N 1
ATOM 868 C CA . GLN A 1 102 ? -21.188 -4.466 13.865 1.00 93.06 102 GLN A CA 1
ATOM 869 C C . GLN A 1 102 ? -20.991 -4.618 15.378 1.00 93.06 102 GLN A C 1
ATOM 871 O O . GLN A 1 102 ? -21.935 -4.922 16.091 1.00 93.06 102 GLN A O 1
ATOM 876 N N . GLN A 1 103 ? -19.792 -4.316 15.886 1.00 93.81 103 GLN A N 1
ATOM 877 C CA . GLN A 1 103 ? -19.523 -4.370 17.327 1.00 93.81 103 GLN A CA 1
ATOM 878 C C . GLN A 1 103 ? -20.400 -3.401 18.131 1.00 93.81 103 GLN A C 1
ATOM 880 O O . GLN A 1 103 ? -20.833 -3.735 19.229 1.00 93.81 103 GLN A O 1
ATOM 885 N N . LEU A 1 104 ? -20.657 -2.199 17.609 1.00 93.81 104 LEU A N 1
ATOM 886 C CA . LEU A 1 104 ? -21.546 -1.225 18.247 1.00 93.81 104 LEU A CA 1
ATOM 887 C C . LEU A 1 104 ? -22.998 -1.706 18.289 1.00 93.81 104 LEU A C 1
ATOM 889 O O . LEU A 1 104 ? -23.689 -1.470 19.277 1.00 93.81 104 LEU A O 1
ATOM 893 N N . GLU A 1 105 ? -23.451 -2.371 17.233 1.00 94.44 105 GLU A N 1
ATOM 894 C CA . GLU A 1 105 ? -24.792 -2.946 17.147 1.00 94.44 105 GLU A CA 1
ATOM 895 C C . GLU A 1 105 ? -24.959 -4.082 18.170 1.00 94.44 105 GLU A C 1
ATOM 897 O O . GLU A 1 105 ? -25.888 -4.039 18.975 1.00 94.44 105 GLU A O 1
ATOM 902 N N . ASP A 1 106 ? -23.983 -4.992 18.260 1.00 93.19 106 ASP A N 1
ATOM 903 C CA . ASP A 1 106 ? -23.955 -6.059 19.272 1.00 93.19 106 ASP A CA 1
ATOM 904 C C . ASP A 1 106 ? -23.949 -5.502 20.709 1.00 93.19 106 ASP A C 1
ATOM 906 O O . ASP A 1 106 ? -24.652 -5.999 21.589 1.00 93.19 106 ASP A O 1
ATOM 910 N N . ILE A 1 107 ? -23.165 -4.447 20.973 1.00 92.62 107 ILE A N 1
ATOM 911 C CA . ILE A 1 107 ? -23.129 -3.785 22.290 1.00 92.62 107 ILE A CA 1
ATOM 912 C C . ILE A 1 107 ? -24.482 -3.150 22.619 1.00 92.62 107 ILE A C 1
ATOM 914 O O . ILE A 1 107 ? -24.902 -3.188 23.773 1.00 92.62 107 ILE A O 1
ATOM 918 N N . THR A 1 108 ? -25.154 -2.565 21.628 1.00 94.06 108 THR A N 1
ATOM 919 C CA . THR A 1 108 ? -26.450 -1.905 21.819 1.00 94.06 108 THR A CA 1
ATOM 920 C C . THR A 1 108 ? -27.521 -2.922 22.205 1.00 94.06 108 THR A C 1
ATOM 922 O O . THR A 1 108 ? -28.223 -2.698 23.185 1.00 94.06 108 THR A O 1
ATOM 925 N N . ILE A 1 109 ? -27.569 -4.069 21.518 1.00 92.81 109 ILE A N 1
ATOM 926 C CA . ILE A 1 109 ? -28.477 -5.178 21.854 1.00 92.81 109 ILE A CA 1
ATOM 927 C C . ILE A 1 109 ? -28.224 -5.656 23.291 1.00 92.81 109 ILE A C 1
ATOM 929 O O . ILE A 1 109 ? -29.143 -5.695 24.102 1.00 92.81 109 ILE A O 1
ATOM 933 N N . ASN A 1 110 ? -26.962 -5.914 23.648 1.00 94.06 110 ASN A N 1
ATOM 934 C CA . ASN A 1 110 ? -26.615 -6.354 25.002 1.00 94.06 110 ASN A CA 1
ATOM 935 C C . ASN A 1 110 ? -26.987 -5.323 26.085 1.00 94.06 110 ASN A C 1
ATOM 937 O O . ASN A 1 110 ? -27.326 -5.693 27.207 1.00 94.06 110 ASN A O 1
ATOM 941 N N . LEU A 1 111 ? -26.885 -4.022 25.790 1.00 92.75 111 LEU A N 1
ATOM 942 C CA . LEU A 1 111 ? -27.272 -2.968 26.732 1.00 92.75 111 LEU A CA 1
ATOM 943 C C . LEU A 1 111 ? -28.782 -2.929 26.965 1.00 92.75 111 LEU A C 1
ATOM 945 O O . LEU A 1 111 ? -29.201 -2.679 28.098 1.00 92.75 111 LEU A O 1
ATOM 949 N N . ASP A 1 112 ? -29.577 -3.166 25.925 1.00 93.19 112 ASP A N 1
ATOM 950 C CA . ASP A 1 112 ? -31.031 -3.244 26.046 1.00 93.19 112 ASP A CA 1
ATOM 951 C C . ASP A 1 112 ? -31.446 -4.456 26.895 1.00 93.19 112 ASP A C 1
ATOM 953 O O . ASP A 1 112 ? -32.233 -4.287 27.830 1.00 93.19 112 ASP A O 1
ATOM 957 N N . ASP A 1 113 ? -30.821 -5.619 26.683 1.00 92.81 113 ASP A N 1
ATOM 958 C CA . ASP A 1 113 ? -31.056 -6.826 27.491 1.00 92.81 113 ASP A CA 1
ATOM 959 C C . ASP A 1 113 ? -30.720 -6.588 28.979 1.00 92.81 113 ASP A C 1
ATOM 961 O O . ASP A 1 113 ? -31.534 -6.844 29.870 1.00 92.81 113 ASP A O 1
ATOM 965 N N . ILE A 1 114 ? -29.546 -6.010 29.276 1.00 91.44 114 ILE A N 1
ATOM 966 C CA . ILE A 1 114 ? -29.134 -5.684 30.656 1.00 91.44 114 ILE A CA 1
ATOM 967 C C . ILE A 1 114 ? -30.105 -4.689 31.303 1.00 91.44 114 ILE A C 1
ATOM 969 O O . ILE A 1 114 ? -30.393 -4.769 32.501 1.00 91.44 114 ILE A O 1
ATOM 973 N N . LYS A 1 115 ? -30.598 -3.715 30.535 1.00 94.44 115 LYS A N 1
ATOM 974 C CA . LYS A 1 115 ? -31.555 -2.726 31.031 1.00 94.44 115 LYS A CA 1
ATOM 975 C C . LYS A 1 115 ? -32.877 -3.392 31.404 1.00 94.44 115 LYS A C 1
ATOM 977 O O . LYS A 1 115 ? -33.431 -3.056 32.451 1.00 94.44 115 LYS A O 1
ATOM 982 N N . GLU A 1 116 ? -33.358 -4.334 30.599 1.00 93.19 116 GLU A N 1
ATOM 983 C CA . GLU A 1 116 ? -34.559 -5.110 30.905 1.00 93.19 116 GLU A CA 1
ATOM 984 C C . GLU A 1 116 ? -34.367 -5.943 32.185 1.00 93.19 116 GLU A C 1
ATOM 986 O O . GLU A 1 116 ? -35.138 -5.785 33.140 1.00 93.19 116 GLU A O 1
ATOM 991 N N . GLU A 1 117 ? -33.268 -6.697 32.298 1.00 91.81 117 GLU A N 1
ATOM 992 C CA . GLU A 1 117 ? -32.933 -7.471 33.506 1.00 91.81 117 GLU A CA 1
ATOM 993 C C . GLU A 1 117 ? -32.836 -6.601 34.773 1.00 91.81 117 GLU A C 1
ATOM 995 O O . GLU A 1 117 ? -33.283 -6.989 35.865 1.00 91.81 117 GLU A O 1
ATOM 1000 N N . LEU A 1 118 ? -32.268 -5.398 34.647 1.00 92.62 118 LEU A N 1
ATOM 1001 C CA . LEU A 1 118 ? -32.156 -4.446 35.747 1.00 92.62 118 LEU A CA 1
ATOM 1002 C C . LEU A 1 118 ? -33.533 -3.937 36.187 1.00 92.62 118 LEU A C 1
ATOM 1004 O O . LEU A 1 118 ? -33.794 -3.834 37.389 1.00 92.62 118 LEU A O 1
ATOM 1008 N N . THR A 1 119 ? -34.432 -3.642 35.242 1.00 90.88 119 THR A N 1
ATOM 1009 C CA . THR A 1 119 ? -35.801 -3.219 35.575 1.00 90.88 119 THR A CA 1
ATOM 1010 C C . THR A 1 119 ? -36.572 -4.321 36.293 1.00 90.88 119 THR A C 1
ATOM 1012 O O . THR A 1 119 ? -37.193 -4.057 37.326 1.00 90.88 119 THR A O 1
ATOM 1015 N N . GLU A 1 120 ? -36.458 -5.573 35.846 1.00 92.00 120 GLU A N 1
ATOM 1016 C CA . GLU A 1 120 ? -37.051 -6.702 36.558 1.00 92.00 120 GLU A CA 1
ATOM 1017 C C . GLU A 1 120 ? -36.493 -6.847 37.976 1.00 92.00 120 GLU A C 1
ATOM 1019 O O . GLU A 1 120 ? -37.244 -7.033 38.937 1.00 92.00 120 GLU A O 1
ATOM 1024 N N . SER A 1 121 ? -35.173 -6.762 38.127 1.00 89.25 121 SER A N 1
ATOM 1025 C CA . SER A 1 121 ? -34.513 -6.908 39.425 1.00 89.25 121 SER A CA 1
ATOM 1026 C C . SER A 1 121 ? -34.947 -5.817 40.405 1.00 89.25 121 SER A C 1
ATOM 1028 O O . SER A 1 121 ? -35.264 -6.119 41.558 1.00 89.25 121 SER A O 1
ATOM 1030 N N . ASN A 1 122 ? -35.058 -4.570 39.938 1.00 88.25 122 ASN A N 1
ATOM 1031 C CA . ASN A 1 122 ? -35.545 -3.453 40.746 1.00 88.25 122 ASN A CA 1
ATOM 1032 C C . ASN A 1 122 ? -37.000 -3.654 41.189 1.00 88.25 122 ASN A C 1
ATOM 1034 O O . ASN A 1 122 ? -37.306 -3.463 42.363 1.00 88.25 122 ASN A O 1
ATOM 1038 N N . THR A 1 123 ? -37.891 -4.122 40.308 1.00 88.88 123 THR A N 1
ATOM 1039 C CA . THR A 1 123 ? -39.292 -4.385 40.702 1.00 88.88 123 THR A CA 1
ATOM 1040 C C . THR A 1 123 ? -39.410 -5.500 41.746 1.00 88.88 123 THR A C 1
ATOM 1042 O O . THR A 1 123 ? -40.199 -5.390 42.692 1.00 88.88 123 THR A O 1
ATOM 1045 N N . LYS A 1 124 ? -38.596 -6.560 41.629 1.00 88.44 124 LYS A N 1
ATOM 1046 C CA . LYS A 1 124 ? -38.517 -7.643 42.626 1.00 88.44 124 LYS A CA 1
ATOM 1047 C C . LYS A 1 124 ? -38.011 -7.115 43.972 1.00 88.44 124 LYS A C 1
ATOM 1049 O O . LYS A 1 124 ? -38.545 -7.498 45.016 1.00 88.44 124 LYS A O 1
ATOM 1054 N N . LEU A 1 125 ? -37.016 -6.228 43.951 1.00 87.31 125 LEU A N 1
ATOM 1055 C CA . LEU A 1 125 ? -36.460 -5.603 45.149 1.00 87.31 125 LEU A CA 1
ATOM 1056 C C . LEU A 1 125 ? -37.475 -4.674 45.829 1.00 87.31 125 LEU A C 1
ATOM 1058 O O . LEU A 1 125 ? -37.699 -4.814 47.028 1.00 87.31 125 LEU A O 1
ATOM 1062 N N . ASP A 1 126 ? -38.173 -3.824 45.075 1.00 83.75 126 ASP A N 1
ATOM 1063 C CA . ASP A 1 126 ? -39.240 -2.958 45.598 1.00 83.75 126 ASP A CA 1
ATOM 1064 C C . ASP A 1 126 ? -40.361 -3.760 46.264 1.00 83.75 126 ASP A C 1
ATOM 1066 O O . ASP A 1 126 ? -40.864 -3.399 47.333 1.00 83.75 126 ASP A O 1
ATOM 1070 N N . TYR A 1 127 ? -40.752 -4.884 45.660 1.00 82.88 127 TYR A N 1
ATOM 1071 C CA . TYR A 1 127 ? -41.737 -5.785 46.250 1.00 82.88 127 TYR A CA 1
ATOM 1072 C C . TYR A 1 127 ? -41.248 -6.391 47.574 1.00 82.88 127 TYR A C 1
ATOM 1074 O O . TYR A 1 127 ? -42.013 -6.483 48.541 1.00 82.88 127 TYR A O 1
ATOM 1082 N N . ALA A 1 128 ? -39.975 -6.792 47.639 1.00 78.19 128 ALA A N 1
ATOM 1083 C CA . ALA A 1 128 ? -39.369 -7.307 48.861 1.00 78.19 128 ALA A CA 1
ATOM 1084 C C . ALA A 1 128 ? -39.291 -6.231 49.957 1.00 78.19 128 ALA A C 1
ATOM 1086 O O . ALA A 1 128 ? -39.672 -6.511 51.094 1.00 78.19 128 ALA A O 1
ATOM 1087 N N . CYS A 1 129 ? -38.879 -5.006 49.617 1.00 73.81 129 CYS A N 1
ATOM 1088 C CA . CYS A 1 129 ? -38.851 -3.864 50.533 1.00 73.81 129 CYS A CA 1
ATOM 1089 C C . CYS A 1 129 ? -40.241 -3.579 51.110 1.00 73.81 129 CYS A C 1
ATOM 1091 O O . CYS A 1 129 ? -40.394 -3.574 52.327 1.00 73.81 129 CYS A O 1
ATOM 1093 N N . LYS A 1 130 ? -41.285 -3.501 50.270 1.00 76.31 130 LYS A N 1
ATOM 1094 C CA . LYS A 1 130 ? -42.674 -3.314 50.734 1.00 76.31 130 LYS A CA 1
ATOM 1095 C C . LYS A 1 130 ? -43.126 -4.403 51.707 1.00 76.31 130 LYS A C 1
ATOM 1097 O O . LYS A 1 130 ? -43.773 -4.111 52.709 1.00 76.31 130 LYS A O 1
ATOM 1102 N N . LYS A 1 131 ? -42.789 -5.671 51.445 1.00 74.44 131 LYS A N 1
ATOM 1103 C CA . LYS A 1 131 ? -43.110 -6.772 52.370 1.00 74.44 131 LYS A CA 1
ATOM 1104 C C . LYS A 1 131 ? -42.363 -6.671 53.694 1.00 74.44 131 LYS A C 1
ATOM 1106 O O . LYS A 1 131 ? -42.921 -7.028 54.730 1.00 74.44 131 LYS A O 1
ATOM 1111 N N . LEU A 1 132 ? -41.109 -6.234 53.656 1.00 67.19 132 LEU A N 1
ATOM 1112 C CA . LEU A 1 132 ? -40.313 -6.032 54.857 1.00 67.19 132 LEU A CA 1
ATOM 1113 C C . LEU A 1 132 ? -40.833 -4.845 55.672 1.00 67.19 132 LEU A C 1
ATOM 1115 O O . LEU A 1 132 ? -40.941 -4.997 56.883 1.00 67.19 132 LEU A O 1
ATOM 1119 N N . ASP A 1 133 ? -41.233 -3.741 55.039 1.00 60.31 133 ASP A N 1
ATOM 1120 C CA . ASP A 1 133 ? -41.837 -2.587 55.720 1.00 60.31 133 ASP A CA 1
ATOM 1121 C C . ASP A 1 133 ? -43.146 -2.958 56.429 1.00 60.31 133 ASP A C 1
ATOM 1123 O O . ASP A 1 133 ? -43.336 -2.617 57.594 1.00 60.31 133 ASP A O 1
ATOM 1127 N N . ILE A 1 134 ? -44.004 -3.767 55.798 1.00 58.12 134 ILE A N 1
ATOM 1128 C CA . ILE A 1 134 ? -45.226 -4.284 56.442 1.00 58.12 134 ILE A CA 1
ATOM 1129 C C . ILE A 1 134 ? -44.880 -5.169 57.654 1.00 58.12 134 ILE A C 1
ATOM 1131 O O . ILE A 1 134 ? -45.505 -5.074 58.708 1.00 58.12 134 ILE A O 1
ATOM 1135 N N . ALA A 1 135 ? -43.844 -6.006 57.547 1.00 52.09 135 ALA A N 1
ATOM 1136 C CA . ALA A 1 135 ? -43.387 -6.847 58.657 1.00 52.09 135 ALA A CA 1
ATOM 1137 C C . ALA A 1 135 ? -42.721 -6.048 59.798 1.00 52.09 135 ALA A C 1
ATOM 1139 O O . ALA A 1 135 ? -42.476 -6.594 60.876 1.00 52.09 135 ALA A O 1
ATOM 1140 N N . VAL A 1 136 ? -42.402 -4.770 59.573 1.00 51.44 136 VAL A N 1
ATOM 1141 C CA . VAL A 1 136 ? -41.783 -3.875 60.554 1.00 51.44 136 VAL A CA 1
ATOM 1142 C C . VAL A 1 136 ? -42.817 -3.196 61.460 1.00 51.44 136 VAL A C 1
ATOM 1144 O O . VAL A 1 136 ? -42.421 -2.739 62.531 1.00 51.44 136 VAL A O 1
ATOM 1147 N N . GLU A 1 137 ? -44.110 -3.183 61.122 1.00 44.94 137 GLU A N 1
ATOM 1148 C CA . GLU A 1 137 ? -45.179 -2.718 62.029 1.00 44.94 137 GLU A CA 1
ATOM 1149 C C . GLU A 1 137 ? -45.577 -3.782 63.071 1.00 44.94 137 GLU A C 1
ATOM 1151 O O . GLU A 1 137 ? -45.954 -3.454 64.196 1.00 44.94 137 GLU A O 1
ATOM 1156 N N . ASP A 1 138 ? -45.367 -5.063 62.757 1.00 45.72 138 ASP A N 1
ATOM 1157 C CA . ASP A 1 138 ? -45.683 -6.228 63.599 1.00 45.72 138 ASP A CA 1
ATOM 1158 C C . ASP A 1 138 ? -44.565 -6.549 64.619 1.00 45.72 138 ASP A C 1
ATOM 1160 O O . ASP A 1 138 ? -44.222 -7.707 64.893 1.00 45.72 138 ASP A O 1
ATOM 1164 N N . ARG A 1 139 ? -43.911 -5.517 65.178 1.00 54.00 139 ARG A N 1
ATOM 1165 C CA . ARG A 1 139 ? -42.781 -5.744 66.094 1.00 54.00 139 ARG A CA 1
ATOM 1166 C C . ARG A 1 139 ? -43.243 -6.409 67.385 1.00 54.00 139 ARG A C 1
ATOM 1168 O O . ARG A 1 139 ? -44.288 -6.104 67.964 1.00 54.00 139 ARG A O 1
ATOM 1175 N N . VAL A 1 140 ? -42.354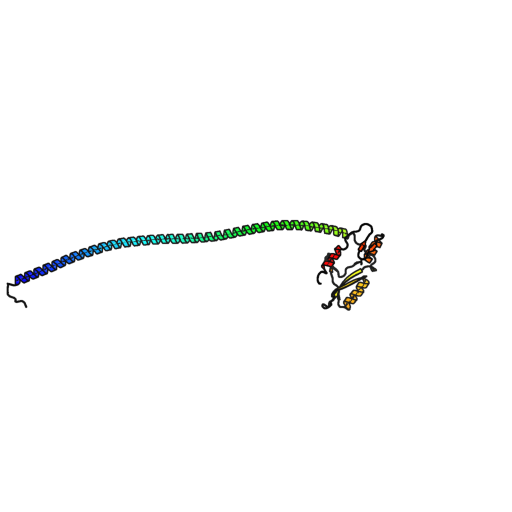 -7.270 67.874 1.00 54.28 140 VAL A N 1
ATOM 1176 C CA . VAL A 1 140 ? -42.338 -7.795 69.239 1.00 54.28 140 VAL A CA 1
ATOM 1177 C C . VAL A 1 140 ? -42.705 -6.678 70.230 1.00 54.28 140 VAL A C 1
ATOM 1179 O O . VAL A 1 140 ? -42.207 -5.558 70.095 1.00 54.28 140 VAL A O 1
ATOM 1182 N N . PRO A 1 141 ? -43.533 -6.969 71.249 1.00 58.50 141 PRO A N 1
ATOM 1183 C CA . PRO A 1 141 ? -43.871 -6.007 72.289 1.00 58.50 141 PRO A CA 1
ATOM 1184 C C . PRO A 1 141 ? -42.618 -5.386 72.911 1.00 58.50 141 PRO A C 1
ATOM 1186 O O . PRO A 1 141 ? -41.770 -6.097 73.460 1.00 58.50 141 PRO A O 1
ATOM 1189 N N . LYS A 1 142 ? -42.517 -4.058 72.840 1.00 59.66 142 LYS A N 1
ATOM 1190 C CA . LYS A 1 142 ? -41.542 -3.308 73.632 1.00 59.66 142 LYS A CA 1
ATOM 1191 C C . LYS A 1 142 ? -41.921 -3.454 75.106 1.00 59.66 142 LYS A C 1
ATOM 1193 O O . LYS A 1 142 ? -43.103 -3.479 75.438 1.00 59.66 142 LYS A O 1
ATOM 1198 N N . THR A 1 143 ? -40.925 -3.627 75.967 1.00 61.47 143 THR A N 1
ATOM 1199 C CA . THR A 1 143 ? -41.144 -3.611 77.418 1.00 61.47 143 THR A CA 1
ATOM 1200 C C . THR A 1 143 ? -41.110 -2.170 77.904 1.00 61.47 143 THR A C 1
ATOM 1202 O O . THR A 1 143 ? -40.205 -1.424 77.535 1.00 61.47 143 THR A O 1
ATOM 1205 N N . ASP A 1 144 ? -42.049 -1.792 78.765 1.00 62.72 144 ASP A N 1
ATOM 1206 C CA . ASP A 1 144 ? -42.019 -0.488 79.438 1.00 62.72 144 ASP A CA 1
ATOM 1207 C C . ASP A 1 144 ? -41.035 -0.498 80.628 1.00 62.72 144 ASP A C 1
ATOM 1209 O O . ASP A 1 144 ? -40.597 0.540 81.124 1.00 62.72 144 ASP A O 1
ATOM 1213 N N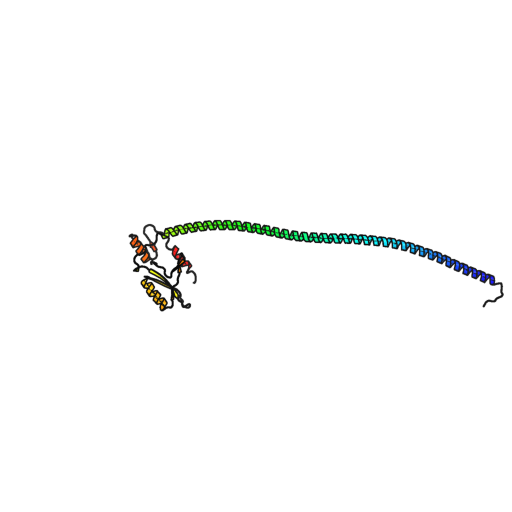 . ASN A 1 145 ? -40.621 -1.692 81.077 1.00 67.62 145 ASN A N 1
ATOM 1214 C CA . ASN A 1 145 ? -39.722 -1.869 82.211 1.00 67.62 145 ASN A CA 1
ATOM 1215 C C . ASN A 1 145 ? -38.250 -1.729 81.799 1.00 67.62 145 ASN A C 1
ATOM 1217 O O . ASN A 1 145 ? -37.588 -2.712 81.446 1.00 67.62 145 ASN A O 1
ATOM 1221 N N . LEU A 1 146 ? -37.708 -0.520 81.970 1.00 64.31 146 LEU A N 1
ATOM 1222 C CA . LEU A 1 146 ? -36.301 -0.164 81.721 1.00 64.31 146 LEU A CA 1
ATOM 1223 C C . LEU A 1 146 ? -35.285 -1.115 82.388 1.00 64.31 146 LEU A C 1
ATOM 1225 O O . LEU A 1 146 ? -34.213 -1.361 81.848 1.00 64.31 146 LEU A O 1
ATOM 1229 N N . ASN A 1 147 ? -35.622 -1.706 83.541 1.00 64.00 147 ASN A N 1
ATOM 1230 C CA . ASN A 1 147 ? -34.743 -2.642 84.260 1.00 64.00 147 ASN A CA 1
ATOM 1231 C C . ASN A 1 147 ? -34.596 -4.019 83.577 1.00 64.00 147 ASN A C 1
ATOM 1233 O O . ASN A 1 147 ? -33.728 -4.801 83.960 1.00 64.00 147 ASN A O 1
ATOM 1237 N N . THR A 1 148 ? -35.439 -4.325 82.587 1.00 65.56 148 THR A N 1
ATOM 1238 C CA . THR A 1 148 ? -35.413 -5.582 81.814 1.00 65.56 148 THR A CA 1
ATOM 1239 C C . THR A 1 148 ? -34.830 -5.410 80.413 1.00 65.56 148 THR A C 1
ATOM 1241 O O . THR A 1 148 ? -34.764 -6.380 79.654 1.00 65.56 148 THR A O 1
ATOM 1244 N N . LEU A 1 149 ? -34.415 -4.189 80.060 1.00 70.69 149 LEU A N 1
ATOM 1245 C CA . LEU A 1 149 ? -33.754 -3.918 78.794 1.00 70.69 149 LEU A CA 1
ATOM 1246 C C . LEU A 1 149 ? -32.351 -4.506 78.823 1.00 70.69 149 LEU A C 1
ATOM 1248 O O . LEU A 1 149 ? -31.559 -4.251 79.734 1.00 70.69 149 LEU A O 1
ATOM 1252 N N . GLU A 1 150 ? -32.084 -5.341 77.829 1.00 75.25 150 GLU A N 1
ATOM 1253 C CA . GLU A 1 150 ? -30.767 -5.897 77.594 1.00 75.25 150 GLU A CA 1
ATOM 1254 C C . GLU A 1 150 ? -30.074 -5.090 76.507 1.00 75.25 150 GLU A C 1
ATOM 1256 O O . GLU A 1 150 ? -30.621 -4.894 75.420 1.00 75.25 150 GLU A O 1
ATOM 1261 N N . ASP A 1 151 ? -28.851 -4.681 76.807 1.00 79.19 151 ASP A N 1
ATOM 1262 C CA . ASP A 1 151 ? -27.986 -3.981 75.880 1.00 79.19 151 ASP A CA 1
ATOM 1263 C C . ASP A 1 151 ? -26.923 -4.935 75.356 1.00 79.19 151 ASP A C 1
ATOM 1265 O O . ASP A 1 151 ? -26.491 -5.883 76.031 1.00 79.19 151 ASP A O 1
ATOM 1269 N N . PHE A 1 152 ? -26.477 -4.647 74.143 1.00 82.12 152 PHE A N 1
ATOM 1270 C CA . PHE A 1 152 ? -25.393 -5.349 73.489 1.00 82.12 152 PHE A CA 1
ATOM 1271 C C . PHE A 1 152 ? -24.295 -4.357 73.109 1.00 82.12 152 PHE A C 1
ATOM 1273 O O . PHE A 1 152 ? -24.547 -3.367 72.421 1.00 82.12 152 PHE A O 1
ATOM 1280 N N . ILE A 1 153 ? -23.070 -4.635 73.554 1.00 85.62 153 ILE A N 1
ATOM 1281 C CA . ILE A 1 153 ? -21.877 -3.852 73.220 1.00 85.62 153 ILE A CA 1
ATOM 1282 C C . ILE A 1 153 ? -20.775 -4.803 72.764 1.00 85.62 153 ILE A C 1
ATOM 1284 O O . ILE A 1 153 ? -20.513 -5.829 73.404 1.00 85.62 153 ILE A O 1
ATOM 1288 N N . LEU A 1 154 ? -20.094 -4.425 71.683 1.00 87.00 154 LEU A N 1
ATOM 1289 C CA . LEU A 1 154 ? -18.883 -5.083 71.216 1.00 87.00 154 LEU A CA 1
ATOM 1290 C C . LEU A 1 154 ? -17.657 -4.258 71.608 1.00 87.00 154 LEU A C 1
ATOM 1292 O O . LEU A 1 154 ? -17.585 -3.054 71.361 1.00 87.00 154 LEU A O 1
ATOM 1296 N N . LEU A 1 155 ? -16.681 -4.931 72.201 1.00 87.12 155 LEU A N 1
ATOM 1297 C CA . LEU A 1 155 ? -15.406 -4.358 72.593 1.00 87.12 155 LEU A CA 1
ATOM 1298 C C . LEU A 1 155 ? -14.272 -4.992 71.789 1.00 87.12 155 LEU A C 1
ATOM 1300 O O . LEU A 1 155 ? -14.320 -6.178 71.456 1.00 87.12 155 LEU A O 1
ATOM 1304 N N . LYS A 1 156 ? -13.216 -4.223 71.545 1.00 87.12 156 LYS A N 1
ATOM 1305 C CA . LYS A 1 156 ? -11.995 -4.666 70.875 1.00 87.12 156 LYS A CA 1
ATOM 1306 C C . LYS A 1 156 ? -10.788 -4.430 71.763 1.00 87.12 156 LYS A C 1
ATOM 1308 O O . LYS A 1 156 ? -10.620 -3.346 72.308 1.00 87.12 156 LYS A O 1
ATOM 1313 N N . SER A 1 157 ? -9.936 -5.433 71.893 1.00 83.56 157 SER A N 1
ATOM 1314 C CA . SER A 1 157 ? -8.661 -5.294 72.580 1.00 83.56 157 SER A CA 1
ATOM 1315 C C . SER A 1 157 ? -7.721 -4.418 71.760 1.00 83.56 157 SER A C 1
ATOM 1317 O O . SER A 1 157 ? -7.546 -4.616 70.546 1.00 83.56 157 SER A O 1
ATOM 1319 N N . LYS A 1 158 ? -7.074 -3.462 72.431 1.00 82.38 158 LYS A N 1
ATOM 1320 C CA . LYS A 1 158 ? -5.996 -2.670 71.827 1.00 82.38 158 LYS A CA 1
ATOM 1321 C C . LYS A 1 158 ? -4.715 -3.489 71.662 1.00 82.38 158 LYS A C 1
ATOM 1323 O O . LYS A 1 158 ? -3.867 -3.143 70.838 1.00 82.38 158 LYS A O 1
ATOM 1328 N N . ASN A 1 159 ? -4.581 -4.603 72.386 1.00 80.94 159 ASN A N 1
ATOM 1329 C CA . ASN A 1 159 ? -3.450 -5.506 72.243 1.00 80.94 159 ASN A CA 1
ATOM 1330 C C . ASN A 1 159 ? -3.641 -6.427 71.027 1.00 80.94 159 ASN A C 1
ATOM 1332 O O . ASN A 1 159 ? -4.457 -7.344 71.025 1.00 80.94 159 ASN A O 1
ATOM 1336 N N . LYS A 1 160 ? -2.849 -6.198 69.974 1.00 73.75 160 LYS A N 1
ATOM 1337 C CA . LYS A 1 160 ? -2.926 -6.962 68.716 1.00 73.75 160 LYS A CA 1
ATOM 1338 C C . LYS A 1 160 ? -2.464 -8.423 68.839 1.00 73.75 160 LYS A C 1
ATOM 1340 O O . LYS A 1 160 ? -2.672 -9.172 67.893 1.00 73.75 160 LYS A O 1
ATOM 1345 N N . LYS A 1 161 ? -1.827 -8.811 69.951 1.00 75.75 161 LYS A N 1
ATOM 1346 C CA . LYS A 1 161 ? -1.275 -10.161 70.174 1.00 75.75 161 LYS A CA 1
ATOM 1347 C C . LYS A 1 161 ? -2.213 -11.097 70.952 1.00 75.75 161 LYS A C 1
ATOM 1349 O O . LYS A 1 161 ? -1.844 -12.239 71.199 1.00 75.75 161 LYS A O 1
ATOM 1354 N N . GLU A 1 162 ? -3.395 -10.632 71.365 1.00 72.75 162 GLU A N 1
ATOM 1355 C CA . GLU A 1 162 ? -4.377 -11.476 72.058 1.00 72.75 162 GLU A CA 1
ATOM 1356 C C . GLU A 1 162 ? -5.086 -12.431 71.092 1.00 72.75 162 GLU A C 1
ATOM 1358 O O . GLU A 1 162 ? -5.557 -12.016 70.034 1.00 72.75 162 GLU A O 1
ATOM 1363 N N . LEU A 1 163 ? -5.212 -13.700 71.499 1.00 71.19 163 LEU A N 1
ATOM 1364 C CA . LEU A 1 163 ? -5.886 -14.748 70.724 1.00 71.19 163 LEU A CA 1
ATOM 1365 C C . LEU A 1 163 ? -7.366 -14.407 70.451 1.00 71.19 163 LEU A C 1
ATOM 1367 O O . LEU A 1 163 ? -7.875 -14.666 69.367 1.00 71.19 163 LEU A O 1
ATOM 1371 N N . TYR A 1 164 ? -8.044 -13.770 71.416 1.00 73.62 164 TYR A N 1
ATOM 1372 C CA . TYR A 1 164 ? -9.437 -13.326 71.306 1.00 73.62 164 TYR A CA 1
ATOM 1373 C C . TYR A 1 164 ? -9.523 -11.803 71.386 1.00 73.62 164 TYR A C 1
ATOM 1375 O O . TYR A 1 164 ? -9.738 -11.221 72.446 1.00 73.62 164 TYR A O 1
ATOM 1383 N N . ARG A 1 165 ? -9.357 -11.144 70.238 1.00 81.06 165 ARG A N 1
ATOM 1384 C CA . ARG A 1 165 ? -9.309 -9.677 70.145 1.00 81.06 165 ARG A CA 1
ATOM 1385 C C . ARG A 1 165 ? -10.655 -8.985 70.382 1.00 81.06 165 ARG A C 1
ATOM 1387 O O . ARG A 1 165 ? -10.677 -7.782 70.625 1.00 81.06 165 ARG A O 1
ATOM 1394 N N . TYR A 1 166 ? -11.768 -9.706 70.294 1.00 84.00 166 TYR A N 1
ATOM 1395 C CA . TYR A 1 166 ? -13.110 -9.144 70.423 1.00 84.00 166 TYR A CA 1
ATOM 1396 C C . TYR A 1 166 ? -13.815 -9.724 71.645 1.00 84.00 166 TYR A C 1
ATOM 1398 O O . TYR A 1 166 ? -13.785 -10.932 71.873 1.00 84.00 166 TYR A O 1
ATOM 1406 N N . TYR A 1 167 ? -14.465 -8.858 72.418 1.00 83.75 167 TYR A N 1
ATOM 1407 C CA . TYR A 1 167 ? -15.194 -9.233 73.622 1.00 83.75 167 TYR A CA 1
ATOM 1408 C C . TYR A 1 167 ? -16.616 -8.689 73.565 1.00 83.75 167 TYR A C 1
ATOM 1410 O O . TYR A 1 167 ? -16.833 -7.500 73.339 1.00 83.75 167 TYR A O 1
ATOM 1418 N N . VAL A 1 168 ? -17.591 -9.562 73.791 1.00 84.44 168 VAL A N 1
ATOM 1419 C CA . VAL A 1 168 ? -19.012 -9.212 73.743 1.00 84.44 168 VAL A CA 1
ATOM 1420 C C . VAL A 1 168 ? -19.552 -9.088 75.159 1.00 84.44 168 VAL A C 1
ATOM 1422 O O . VAL A 1 168 ? -19.341 -9.967 75.997 1.00 84.44 168 VAL A O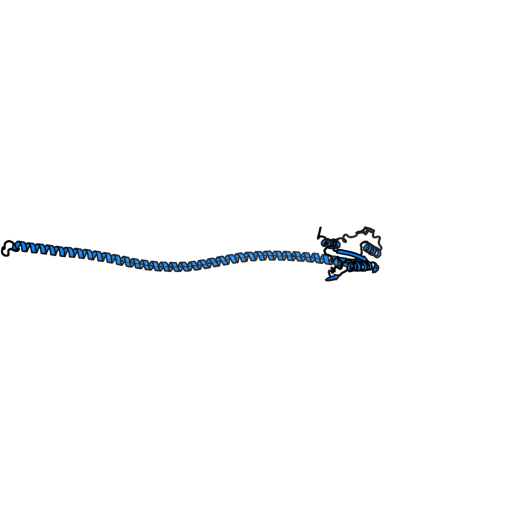 1
ATOM 1425 N N . ILE A 1 169 ? -20.287 -8.009 75.419 1.00 83.94 169 ILE A N 1
ATOM 1426 C CA . ILE A 1 169 ? -21.078 -7.862 76.638 1.00 83.94 169 ILE A CA 1
ATOM 1427 C C . ILE A 1 169 ? -22.543 -7.788 76.243 1.00 83.94 169 ILE A C 1
ATOM 1429 O O . ILE A 1 169 ? -22.955 -6.892 75.510 1.00 83.94 169 ILE A O 1
ATOM 1433 N N . ARG A 1 170 ? -23.322 -8.727 76.779 1.00 81.31 170 ARG A N 1
ATOM 1434 C CA . ARG A 1 170 ? -24.775 -8.751 76.680 1.00 81.31 170 ARG A CA 1
ATOM 1435 C C . ARG A 1 170 ? -25.369 -8.886 78.072 1.00 81.31 170 ARG A C 1
ATOM 1437 O O . ARG A 1 170 ? -24.923 -9.727 78.850 1.00 81.31 170 ARG A O 1
ATOM 1444 N N . GLY A 1 171 ? -26.372 -8.080 78.380 1.00 79.38 171 GLY A N 1
ATOM 1445 C CA . GLY A 1 171 ? -27.121 -8.188 79.627 1.00 79.38 171 GLY A CA 1
ATOM 1446 C C . GLY A 1 171 ? -27.867 -6.904 79.937 1.00 79.38 171 GLY A C 1
ATOM 1447 O O . GLY A 1 171 ? -27.917 -6.002 79.111 1.00 79.38 171 GLY A O 1
ATOM 1448 N N . GLN A 1 172 ? -28.422 -6.804 81.140 1.00 80.75 172 GLN A N 1
ATOM 1449 C CA . GLN A 1 172 ? -29.136 -5.600 81.568 1.00 80.75 172 GLN A CA 1
ATOM 1450 C C . GLN A 1 172 ? -28.242 -4.357 81.497 1.00 80.75 172 GLN A C 1
ATOM 1452 O O . GLN A 1 172 ? -27.068 -4.438 81.869 1.00 80.75 172 GLN A O 1
ATOM 1457 N N . SER A 1 173 ? -28.794 -3.202 81.114 1.00 81.19 173 SER A N 1
ATOM 1458 C CA . SER A 1 173 ? -28.029 -1.957 80.912 1.00 81.19 173 SER A CA 1
ATOM 1459 C C . SER A 1 173 ? -27.073 -1.639 82.070 1.00 81.19 173 SER A C 1
ATOM 1461 O O . SER A 1 173 ? -25.879 -1.433 81.862 1.00 81.19 173 SER A O 1
ATOM 1463 N N . LYS A 1 174 ? -27.542 -1.752 83.325 1.00 82.06 174 LYS A N 1
ATOM 1464 C CA . LYS A 1 174 ? -26.713 -1.537 84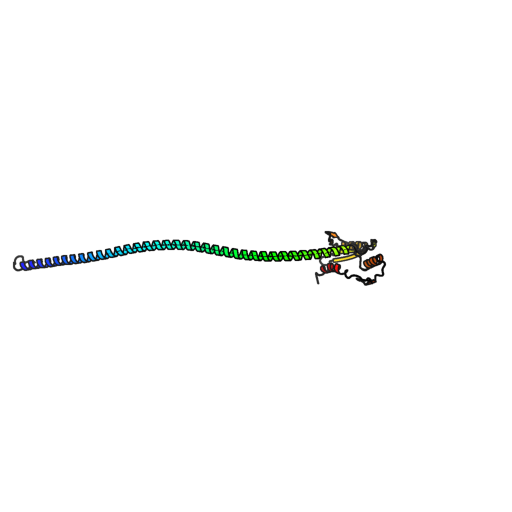.531 1.00 82.06 174 LYS A CA 1
ATOM 1465 C C . LYS A 1 174 ? -25.522 -2.498 84.628 1.00 82.06 174 LYS A C 1
ATOM 1467 O O . LYS A 1 174 ? -24.432 -2.113 85.060 1.00 82.06 174 LYS A O 1
ATOM 1472 N N . TYR A 1 175 ? -25.722 -3.764 84.264 1.00 83.88 175 TYR A N 1
ATOM 1473 C CA . TYR A 1 175 ? -24.653 -4.760 84.241 1.00 83.88 175 TYR A CA 1
ATOM 1474 C C . TYR A 1 175 ? -23.641 -4.439 83.140 1.00 83.88 175 TYR A C 1
ATOM 1476 O O . TYR A 1 175 ? -22.433 -4.465 83.397 1.00 83.88 175 TYR A O 1
ATOM 1484 N N . VAL A 1 176 ? -24.140 -4.111 81.946 1.00 84.06 176 VAL A N 1
ATOM 1485 C CA . VAL A 1 176 ? -23.332 -3.780 80.773 1.00 84.06 176 VAL A CA 1
ATOM 1486 C C . VAL A 1 176 ? -22.456 -2.565 81.060 1.00 84.06 176 VAL A C 1
ATOM 1488 O O . VAL A 1 176 ? -21.245 -2.655 80.883 1.00 84.06 176 VAL A O 1
ATOM 1491 N N . ASP A 1 177 ? -23.021 -1.495 81.619 1.00 85.06 177 ASP A N 1
ATOM 1492 C CA . ASP A 1 177 ? -22.294 -0.276 81.990 1.00 85.06 177 ASP A CA 1
ATOM 1493 C C . ASP A 1 177 ? -21.181 -0.543 83.002 1.00 85.06 177 ASP A C 1
ATOM 1495 O O . ASP A 1 177 ? -20.049 -0.076 82.857 1.00 85.06 177 ASP A O 1
ATOM 1499 N N . ARG A 1 178 ? -21.478 -1.323 84.045 1.00 86.62 178 ARG A N 1
ATOM 1500 C CA . ARG A 1 178 ? -20.486 -1.669 85.067 1.00 86.62 178 ARG A CA 1
ATOM 1501 C C . ARG A 1 178 ? -19.358 -2.514 84.477 1.00 86.62 178 ARG A C 1
ATOM 1503 O O . ARG A 1 178 ? -18.192 -2.341 84.841 1.00 86.62 178 ARG A O 1
ATOM 1510 N N . ARG A 1 179 ? -19.690 -3.463 83.598 1.00 84.81 179 ARG A N 1
ATOM 1511 C CA . ARG A 1 179 ? -18.721 -4.420 83.054 1.00 84.81 179 ARG A CA 1
ATOM 1512 C C . ARG A 1 179 ? -17.873 -3.817 81.936 1.00 84.81 179 ARG A C 1
ATOM 1514 O O . ARG A 1 179 ? -16.669 -4.070 81.926 1.00 84.81 179 ARG A O 1
ATOM 1521 N N . SER A 1 180 ? -18.457 -2.992 81.069 1.00 84.94 180 SER A N 1
ATOM 1522 C CA . SER A 1 180 ? -17.746 -2.272 80.007 1.00 84.94 180 SER A CA 1
ATOM 1523 C C . SER A 1 180 ? -16.733 -1.293 80.598 1.00 84.94 180 SER A C 1
ATOM 1525 O O . SER A 1 180 ? -15.553 -1.383 80.271 1.00 84.94 180 SER A O 1
ATOM 1527 N N . LYS A 1 181 ? -17.133 -0.468 81.579 1.00 85.62 181 LYS A N 1
ATOM 1528 C CA . LYS A 1 181 ? -16.225 0.452 82.292 1.00 85.62 181 LYS A CA 1
ATOM 1529 C C . LYS A 1 181 ? -15.041 -0.275 82.923 1.00 85.62 181 LYS A C 1
ATOM 1531 O O . LYS A 1 181 ? -13.909 0.200 82.843 1.00 85.62 181 LYS A O 1
ATOM 1536 N N . LYS A 1 182 ? -15.269 -1.456 83.510 1.00 85.44 182 LYS A N 1
ATOM 1537 C CA . LYS A 1 182 ? -14.196 -2.279 84.088 1.00 85.44 182 LYS A CA 1
ATOM 1538 C C . LYS A 1 182 ? -13.235 -2.807 83.015 1.00 85.44 182 LYS A C 1
ATOM 1540 O O . LYS A 1 182 ? -12.030 -2.755 83.224 1.00 85.44 182 LYS A O 1
ATOM 1545 N N . LYS A 1 183 ? -13.753 -3.294 81.883 1.00 82.50 183 LYS A N 1
ATOM 1546 C CA . LYS A 1 183 ? -12.953 -3.836 80.770 1.00 82.50 183 LYS A CA 1
ATOM 1547 C C . LYS A 1 183 ? -12.141 -2.759 80.046 1.00 82.50 183 LYS A C 1
ATOM 1549 O O . LYS A 1 183 ? -10.984 -2.988 79.721 1.00 82.50 183 LYS A O 1
ATOM 1554 N N . ILE A 1 184 ? -12.721 -1.577 79.855 1.00 84.69 184 ILE A N 1
ATOM 1555 C CA . ILE A 1 184 ? -12.049 -0.433 79.226 1.00 84.69 184 ILE A CA 1
ATOM 1556 C C . ILE A 1 184 ? -10.916 0.086 80.120 1.00 84.69 184 ILE A C 1
ATOM 1558 O O . ILE A 1 184 ? -9.812 0.309 79.638 1.00 84.69 184 ILE A O 1
ATOM 1562 N N . SER A 1 185 ? -11.166 0.233 81.427 1.00 79.44 185 SER A N 1
ATOM 1563 C CA . SER A 1 185 ? -10.178 0.799 82.359 1.00 79.44 185 SER A CA 1
ATOM 1564 C C . SER A 1 185 ? -9.066 -0.171 82.769 1.00 79.44 185 SER A C 1
ATOM 1566 O O . SER A 1 185 ? -7.926 0.261 82.895 1.00 79.44 185 SER A O 1
ATOM 1568 N N . LYS A 1 186 ? -9.370 -1.459 82.996 1.00 75.75 186 LYS A N 1
ATOM 1569 C CA . LYS A 1 186 ? -8.381 -2.439 83.488 1.00 75.75 186 LYS A CA 1
ATOM 1570 C C . LYS A 1 186 ? -7.734 -3.280 82.393 1.00 75.75 186 LYS A C 1
ATOM 1572 O O . LYS A 1 186 ? -6.555 -3.589 82.500 1.00 75.75 186 LYS A O 1
ATOM 1577 N N . ASP A 1 187 ? -8.492 -3.630 81.356 1.00 70.75 187 ASP A N 1
ATOM 1578 C CA . ASP A 1 187 ? -8.091 -4.665 80.395 1.00 70.75 187 ASP A CA 1
ATOM 1579 C C . ASP A 1 187 ? -7.789 -4.079 78.997 1.00 70.75 187 ASP A C 1
ATOM 1581 O O . ASP A 1 187 ? -7.584 -4.821 78.045 1.00 70.75 187 ASP A O 1
ATOM 1585 N N . ASN A 1 188 ? -7.744 -2.745 78.871 1.00 82.25 188 ASN A N 1
ATOM 1586 C CA . ASN A 1 188 ? -7.346 -2.001 77.667 1.00 82.25 188 ASN A CA 1
ATOM 1587 C C . ASN A 1 188 ? -8.178 -2.301 76.397 1.00 82.25 188 ASN A C 1
ATOM 1589 O O . ASN A 1 188 ? -7.642 -2.487 75.300 1.00 82.25 188 ASN A O 1
ATOM 1593 N N . TYR A 1 189 ? -9.505 -2.323 76.549 1.00 86.56 189 TYR A N 1
ATOM 1594 C CA . TYR A 1 189 ? -10.465 -2.476 75.449 1.00 86.56 189 TYR A CA 1
ATOM 1595 C C . TYR A 1 189 ? -11.032 -1.124 74.971 1.00 86.56 189 TYR A C 1
ATOM 1597 O O . TYR A 1 189 ? -11.126 -0.172 75.744 1.00 86.56 189 TYR A O 1
ATOM 1605 N N . GLU A 1 190 ? -11.463 -1.051 73.711 1.00 86.88 190 GLU A N 1
ATOM 1606 C CA . GLU A 1 190 ? -12.223 0.060 73.115 1.00 86.88 190 GLU A CA 1
ATOM 1607 C C . GLU A 1 190 ? -13.599 -0.407 72.619 1.00 86.88 190 GLU A C 1
ATOM 1609 O O . GLU A 1 190 ? -13.762 -1.574 72.264 1.00 86.88 190 GLU A O 1
ATOM 1614 N N . ILE A 1 191 ? -14.597 0.481 72.624 1.00 86.06 191 ILE A N 1
ATOM 1615 C CA . ILE A 1 191 ? -15.939 0.185 72.098 1.00 86.06 191 ILE A CA 1
ATOM 1616 C C . ILE A 1 191 ? -15.915 0.317 70.575 1.00 86.06 191 ILE A C 1
ATOM 1618 O O . ILE A 1 191 ? -15.320 1.253 70.048 1.00 86.06 191 ILE A O 1
ATOM 1622 N N . ILE A 1 192 ? -16.562 -0.617 69.881 1.00 85.88 192 ILE A N 1
ATOM 1623 C CA . ILE A 1 192 ? -16.768 -0.531 68.435 1.00 85.88 192 ILE A CA 1
ATOM 1624 C C . ILE A 1 192 ? -18.089 0.183 68.156 1.00 85.88 192 ILE A C 1
ATOM 1626 O O . ILE A 1 192 ? -19.131 -0.232 68.663 1.00 85.88 192 ILE A O 1
ATOM 1630 N N . ASN A 1 193 ? -18.027 1.217 67.318 1.00 82.75 193 ASN A N 1
ATOM 1631 C CA . ASN A 1 193 ? -19.204 1.857 66.744 1.00 82.75 193 ASN A CA 1
ATOM 1632 C C . ASN A 1 193 ? -19.647 1.103 65.487 1.00 82.75 193 ASN A C 1
ATOM 1634 O O . ASN A 1 193 ? -18.819 0.607 64.719 1.00 82.75 193 ASN A O 1
ATOM 1638 N N . PHE A 1 194 ? -20.953 1.050 65.270 1.00 76.31 194 PHE A N 1
ATOM 1639 C CA . PHE A 1 194 ? -21.583 0.505 64.077 1.00 76.31 194 PHE A CA 1
ATOM 1640 C C . PHE A 1 194 ? -22.440 1.585 63.433 1.00 76.31 194 PHE A C 1
ATOM 1642 O O . PHE A 1 194 ? -23.044 2.391 64.131 1.00 76.31 194 PHE A O 1
ATOM 1649 N N . THR A 1 195 ? -22.525 1.588 62.111 1.00 72.81 195 THR A N 1
ATOM 1650 C CA . THR A 1 195 ? -23.400 2.511 61.387 1.00 72.81 195 THR A CA 1
ATOM 1651 C C . THR A 1 195 ? -24.750 1.837 61.157 1.00 72.81 195 THR A C 1
ATOM 1653 O O . THR A 1 195 ? -24.819 0.776 60.533 1.00 72.81 195 THR A O 1
ATOM 1656 N N . SER A 1 196 ? -25.819 2.433 61.686 1.00 65.69 196 SER A N 1
ATOM 1657 C CA . SER A 1 196 ? -27.203 2.045 61.397 1.00 65.69 196 SER A CA 1
ATOM 1658 C C . SER A 1 196 ? -27.511 2.239 59.900 1.00 65.69 196 SER A C 1
ATOM 1660 O O . SER A 1 196 ? -26.880 3.091 59.268 1.00 65.69 196 SER A O 1
ATOM 1662 N N . PRO A 1 197 ? -28.481 1.511 59.307 1.00 58.16 197 PRO A N 1
ATOM 1663 C CA . PRO A 1 197 ? -28.951 1.763 57.940 1.00 58.16 197 PRO A CA 1
ATOM 1664 C C . PRO A 1 197 ? -29.327 3.227 57.655 1.00 58.16 197 PRO A C 1
ATOM 1666 O O . PRO A 1 197 ? -29.204 3.669 56.519 1.00 58.16 197 PRO A O 1
ATOM 1669 N N . ASP A 1 198 ? -29.701 3.986 58.690 1.00 69.81 198 ASP A N 1
ATOM 1670 C CA . ASP A 1 198 ? -30.028 5.417 58.608 1.00 69.81 198 ASP A CA 1
ATOM 1671 C C . ASP A 1 198 ? -28.787 6.339 58.634 1.00 69.81 198 ASP A C 1
ATOM 1673 O O . ASP A 1 198 ? -28.909 7.560 58.715 1.00 69.81 198 ASP A O 1
ATOM 1677 N N . GLY A 1 199 ? -27.572 5.777 58.609 1.00 69.81 199 GLY A N 1
ATOM 1678 C CA . GLY A 1 199 ? -26.307 6.523 58.617 1.00 69.81 199 GLY A CA 1
ATOM 1679 C C . GLY A 1 199 ? -25.848 7.010 59.997 1.00 69.81 199 GLY A C 1
ATOM 1680 O O . GLY A 1 199 ? -24.862 7.737 60.092 1.00 69.81 199 GLY A O 1
ATOM 1681 N N . ILE A 1 200 ? -26.534 6.615 61.072 1.00 72.62 200 ILE A N 1
ATOM 1682 C CA . ILE A 1 200 ? -26.232 7.036 62.448 1.00 72.62 200 ILE A CA 1
ATOM 1683 C C . ILE A 1 200 ? -25.192 6.093 63.062 1.00 72.62 200 ILE A C 1
ATOM 1685 O O . ILE A 1 200 ? -25.376 4.876 63.048 1.00 72.62 200 ILE A O 1
ATOM 1689 N N . GLU A 1 201 ? -24.107 6.636 63.620 1.00 73.00 201 GLU A N 1
ATOM 1690 C CA . GLU A 1 201 ? -23.150 5.842 64.398 1.00 73.00 201 GLU A CA 1
ATOM 1691 C C . GLU A 1 201 ? -23.703 5.505 65.789 1.00 73.00 201 GLU A C 1
ATOM 1693 O O . GLU A 1 201 ? -23.975 6.382 66.608 1.00 73.00 201 GLU A O 1
ATOM 1698 N N . GLU A 1 202 ? -23.803 4.213 66.084 1.00 74.69 202 GLU A N 1
ATOM 1699 C CA . GLU A 1 202 ? -24.246 3.676 67.362 1.00 74.69 202 GLU A CA 1
ATOM 1700 C C . GLU A 1 202 ? -23.141 2.826 67.998 1.00 74.69 202 GLU A C 1
ATOM 1702 O O . GLU A 1 202 ? -22.581 1.913 67.395 1.00 74.69 202 GLU A O 1
ATOM 1707 N N . SER A 1 203 ? -22.840 3.095 69.265 1.00 76.75 203 SER A N 1
ATOM 1708 C CA . SER A 1 203 ? -21.872 2.324 70.066 1.00 76.75 203 SER A CA 1
ATOM 1709 C C . SER A 1 203 ? -22.522 1.180 70.858 1.00 76.75 203 SER A C 1
ATOM 1711 O O . SER A 1 203 ? -21.848 0.413 71.553 1.00 76.75 203 SER A O 1
ATOM 1713 N N . ARG A 1 204 ? -23.855 1.085 70.796 1.00 77.62 204 ARG A N 1
ATOM 1714 C CA . ARG A 1 204 ? -24.682 0.184 71.596 1.00 77.62 204 ARG A CA 1
ATOM 1715 C C . ARG A 1 204 ? -25.951 -0.155 70.835 1.00 77.62 204 ARG A C 1
ATOM 1717 O O . ARG A 1 204 ? -26.646 0.746 70.385 1.00 77.62 204 ARG A O 1
ATOM 1724 N N . ILE A 1 205 ? -26.283 -1.440 70.793 1.00 76.44 205 ILE A N 1
ATOM 1725 C CA . ILE A 1 205 ? -27.587 -1.893 70.313 1.00 76.44 205 ILE A CA 1
ATOM 1726 C C . ILE A 1 205 ? -28.492 -2.052 71.537 1.00 76.44 205 ILE A C 1
ATOM 1728 O O . ILE A 1 205 ? -28.193 -2.846 72.436 1.00 76.44 205 ILE A O 1
ATOM 1732 N N . ASN A 1 206 ? -29.570 -1.271 71.575 1.00 70.50 206 ASN A N 1
ATOM 1733 C CA . ASN A 1 206 ? -30.545 -1.258 72.668 1.00 70.50 206 ASN A CA 1
ATOM 1734 C C . ASN A 1 206 ? -31.692 -2.253 72.407 1.00 70.50 206 ASN A C 1
ATOM 1736 O O . ASN A 1 206 ? -32.003 -2.568 71.260 1.00 70.50 206 ASN A O 1
ATOM 1740 N N . ASP A 1 207 ? -32.347 -2.710 73.480 1.00 66.69 207 ASP A N 1
ATOM 1741 C CA . ASP A 1 207 ? -33.522 -3.606 73.451 1.00 66.69 207 ASP A CA 1
ATOM 1742 C C . ASP A 1 207 ? -33.276 -4.970 72.767 1.00 66.69 207 ASP A C 1
ATOM 1744 O O . ASP A 1 207 ? -34.137 -5.547 72.097 1.00 66.69 207 ASP A O 1
ATOM 1748 N N . VAL A 1 208 ? -32.089 -5.543 72.983 1.00 67.12 208 VAL A N 1
ATOM 1749 C CA . VAL A 1 208 ? -31.698 -6.850 72.429 1.00 67.12 208 VAL A CA 1
ATOM 1750 C C . VAL A 1 208 ? -32.180 -7.976 73.342 1.00 67.12 208 VAL A C 1
ATOM 1752 O O . VAL A 1 208 ? -31.396 -8.702 73.959 1.00 67.12 208 VAL A O 1
ATOM 1755 N N . SER A 1 209 ? -33.499 -8.134 73.424 1.00 61.59 209 SER A N 1
ATOM 1756 C CA . SER A 1 209 ? -34.140 -9.185 74.224 1.00 61.59 209 SER A CA 1
ATOM 1757 C C . SER A 1 209 ? -33.578 -10.570 73.903 1.00 61.59 209 SER A C 1
ATOM 1759 O O . SER A 1 209 ? -33.563 -10.995 72.745 1.00 61.59 209 SER A O 1
ATOM 1761 N N . ASN A 1 210 ? -33.115 -11.309 74.912 1.00 64.88 210 ASN A N 1
ATOM 1762 C CA . ASN A 1 210 ? -32.863 -12.742 74.751 1.00 64.88 210 ASN A CA 1
ATOM 1763 C C . ASN A 1 210 ? -34.158 -13.507 74.423 1.00 64.88 210 ASN A C 1
ATOM 1765 O O . ASN A 1 210 ? -35.261 -13.013 74.655 1.00 64.88 210 ASN A O 1
ATOM 1769 N N . SER A 1 211 ? -34.026 -14.706 73.851 1.00 64.19 211 SER A N 1
ATOM 1770 C CA . SER A 1 211 ? -35.159 -15.518 73.384 1.00 64.19 211 SER A CA 1
ATOM 1771 C C . SER A 1 211 ? -36.188 -15.801 74.486 1.00 64.19 211 SER A C 1
ATOM 1773 O O . SER A 1 211 ? -37.388 -15.783 74.217 1.00 64.19 211 SER A O 1
ATOM 1775 N N . ILE A 1 212 ? -35.739 -15.980 75.733 1.00 65.88 212 ILE A N 1
ATOM 1776 C CA . ILE A 1 212 ? -36.591 -16.211 76.911 1.00 65.88 212 ILE A CA 1
ATOM 1777 C C . ILE A 1 212 ? -37.385 -14.949 77.272 1.00 65.88 212 ILE A C 1
ATOM 1779 O O . ILE A 1 212 ? -38.594 -14.999 77.481 1.00 65.88 212 ILE A O 1
ATOM 1783 N N . ASN A 1 213 ? -36.725 -13.794 77.320 1.00 67.69 213 ASN A N 1
ATOM 1784 C CA . ASN A 1 213 ? -37.357 -12.513 77.622 1.00 67.69 213 ASN A CA 1
ATOM 1785 C C . ASN A 1 213 ? -38.339 -12.116 76.516 1.00 67.69 213 ASN A C 1
ATOM 1787 O O . ASN A 1 213 ? -39.443 -11.664 76.808 1.00 67.69 213 ASN A O 1
ATOM 1791 N N . LEU A 1 214 ? -37.975 -12.354 75.254 1.00 68.62 214 LEU A N 1
ATOM 1792 C CA . LEU A 1 214 ? -38.847 -12.161 74.098 1.00 68.62 214 LEU A CA 1
ATOM 1793 C C . LEU A 1 214 ? -40.114 -13.019 74.201 1.00 68.62 214 LEU A C 1
ATOM 1795 O O . LEU A 1 214 ? -41.224 -12.526 74.003 1.00 68.62 214 LEU A O 1
ATOM 1799 N N . PHE A 1 215 ? -39.947 -14.297 74.552 1.00 67.94 215 PHE A N 1
ATOM 1800 C CA . PHE A 1 215 ? -41.047 -15.226 74.776 1.00 67.94 215 PHE A CA 1
ATOM 1801 C C . PHE A 1 215 ? -41.984 -14.750 75.879 1.00 67.94 215 PHE A C 1
ATOM 1803 O O . PHE A 1 215 ? -43.197 -14.738 75.686 1.00 67.94 215 PHE A O 1
ATOM 1810 N N . ASN A 1 216 ? -41.429 -14.343 77.021 1.00 68.94 216 ASN A N 1
ATOM 1811 C CA . ASN A 1 216 ? -42.214 -13.868 78.153 1.00 68.94 216 ASN A CA 1
ATOM 1812 C C . ASN A 1 216 ? -43.015 -12.613 77.776 1.00 68.94 216 ASN A C 1
ATOM 1814 O O . ASN A 1 216 ? -44.218 -12.587 78.017 1.00 68.94 216 ASN A O 1
ATOM 1818 N N . ARG A 1 217 ? -42.407 -11.650 77.065 1.00 70.94 217 ARG A N 1
ATOM 1819 C CA . ARG A 1 217 ? -43.106 -10.458 76.541 1.00 70.94 217 ARG A CA 1
ATOM 1820 C C . ARG A 1 217 ? -44.255 -10.826 75.596 1.00 70.94 217 ARG A C 1
ATOM 1822 O O . ARG A 1 217 ? -45.352 -10.275 75.688 1.00 70.94 217 ARG A O 1
ATOM 1829 N N . LEU A 1 218 ? -44.026 -11.778 74.689 1.00 68.75 218 LEU A N 1
ATOM 1830 C CA . LEU A 1 218 ? -45.058 -12.273 73.772 1.00 68.75 218 LEU A CA 1
ATOM 1831 C C . LEU A 1 218 ? -46.182 -12.998 74.521 1.00 68.75 218 LEU A C 1
ATOM 1833 O O . LEU A 1 218 ? -47.354 -12.787 74.218 1.00 68.75 218 LEU A O 1
ATOM 1837 N N . LYS A 1 219 ? -45.842 -13.817 75.517 1.00 68.56 219 LYS A N 1
ATOM 1838 C CA . LYS A 1 219 ? -46.790 -14.557 76.355 1.00 68.56 219 LYS A CA 1
ATOM 1839 C C . LYS A 1 219 ? -47.656 -13.637 77.207 1.00 68.56 219 LYS A C 1
ATOM 1841 O O . LYS A 1 219 ? -48.870 -13.834 77.246 1.00 68.56 219 LYS A O 1
ATOM 1846 N N . GLU A 1 220 ? -47.062 -12.624 77.828 1.00 68.25 220 GLU A N 1
ATOM 1847 C CA . GLU A 1 220 ? -47.771 -11.610 78.614 1.00 68.25 220 GLU A CA 1
ATOM 1848 C C . GLU A 1 220 ? -48.767 -10.825 77.753 1.00 68.25 220 GLU A C 1
ATOM 1850 O O . GLU A 1 220 ? -49.932 -10.688 78.133 1.00 68.25 220 GLU A O 1
ATOM 1855 N N . LYS A 1 221 ? -48.359 -10.383 76.554 1.00 66.50 221 LYS A N 1
ATOM 1856 C CA . LYS A 1 221 ? -49.245 -9.615 75.664 1.00 66.50 221 LYS A CA 1
ATOM 1857 C C . LYS A 1 221 ? -50.327 -10.472 75.001 1.00 66.50 221 LYS A C 1
ATOM 1859 O O . LYS A 1 221 ? -51.468 -10.034 74.888 1.00 66.50 221 LYS A O 1
ATOM 1864 N N . LEU A 1 222 ? -49.994 -11.687 74.554 1.00 66.81 222 LEU A N 1
ATOM 1865 C CA . LEU A 1 222 ? -50.916 -12.544 73.795 1.00 66.81 222 LEU A CA 1
ATOM 1866 C C . LEU A 1 222 ? -51.883 -13.350 74.678 1.00 66.81 222 LEU A C 1
ATOM 1868 O O . LEU A 1 222 ? -52.810 -13.948 74.131 1.00 66.81 222 LEU A O 1
ATOM 1872 N N . LYS A 1 223 ? -51.687 -13.389 76.010 1.00 60.78 223 LYS A N 1
ATOM 1873 C CA . LYS A 1 223 ? -52.542 -14.072 77.014 1.00 60.78 223 LYS A CA 1
ATOM 1874 C C . LYS A 1 223 ? -52.904 -15.540 76.690 1.00 60.78 223 LYS A C 1
ATOM 1876 O O . LYS A 1 223 ? -53.828 -16.099 77.277 1.00 60.78 223 LYS A O 1
ATOM 1881 N N . LYS A 1 224 ? -52.194 -16.189 75.761 1.00 59.25 224 LYS A N 1
ATOM 1882 C CA . LYS A 1 224 ? -52.420 -17.573 75.301 1.00 59.25 224 LYS A CA 1
ATOM 1883 C C . LYS A 1 224 ? -51.314 -18.501 75.817 1.00 59.25 224 LYS A C 1
ATOM 1885 O O . LYS A 1 224 ? -50.198 -18.059 76.082 1.00 59.25 224 LYS A O 1
ATOM 1890 N N . LYS A 1 225 ? -51.607 -19.807 75.921 1.00 52.97 225 LYS A N 1
ATOM 1891 C CA . LYS A 1 225 ? -50.604 -20.857 76.187 1.00 52.97 225 LYS A CA 1
ATOM 1892 C C . LYS A 1 225 ? -49.657 -20.984 74.985 1.00 52.97 225 LYS A C 1
ATOM 1894 O O . LYS A 1 225 ? -49.919 -21.758 74.071 1.00 52.97 225 LYS A O 1
ATOM 1899 N N . LEU A 1 226 ? -48.587 -20.197 74.983 1.00 56.72 226 LEU A N 1
ATOM 1900 C CA . LEU A 1 226 ? -47.419 -20.423 74.135 1.00 56.72 226 LEU A CA 1
ATOM 1901 C C . LEU A 1 226 ? -46.504 -21.448 74.825 1.00 56.72 226 LEU A C 1
ATOM 1903 O O . LEU A 1 226 ? -46.333 -21.387 76.046 1.00 56.72 226 LEU A O 1
ATOM 1907 N N . GLU A 1 227 ? -45.935 -22.382 74.063 1.00 52.03 227 GLU A N 1
ATOM 1908 C CA . GLU A 1 227 ? -44.954 -23.363 74.549 1.00 52.03 227 GLU A CA 1
ATOM 1909 C C . GLU A 1 227 ? -43.546 -22.899 74.135 1.00 52.03 227 GLU A C 1
ATOM 1911 O O . GLU A 1 227 ? -43.322 -22.508 72.990 1.00 52.03 227 GLU A O 1
ATOM 1916 N N . TYR A 1 228 ? -42.611 -22.867 75.091 1.00 46.50 228 TYR A N 1
ATOM 1917 C CA . TYR A 1 228 ? -41.219 -22.466 74.860 1.00 46.50 228 TYR A CA 1
ATOM 1918 C C . TYR A 1 228 ? -40.366 -23.701 74.563 1.00 46.50 228 TYR A C 1
ATOM 1920 O O . TYR A 1 228 ? -40.263 -24.581 75.417 1.00 46.50 228 TYR A O 1
ATOM 1928 N N . CYS A 1 229 ? -39.720 -23.745 73.396 1.00 48.44 229 CYS A N 1
ATOM 1929 C CA . CYS A 1 229 ? -38.834 -24.837 72.983 1.00 48.44 229 CYS A CA 1
ATOM 1930 C C . CYS A 1 229 ? -37.418 -24.312 72.690 1.00 48.44 229 CYS A C 1
ATOM 1932 O O . CYS A 1 229 ? -36.900 -24.427 71.581 1.00 48.44 229 CYS A O 1
ATOM 1934 N N . GLY A 1 230 ? -36.765 -23.712 73.690 1.00 53.62 230 GLY A N 1
ATOM 1935 C CA . GLY A 1 230 ? -35.384 -23.239 73.547 1.00 53.62 230 GLY A CA 1
ATOM 1936 C C . GLY A 1 230 ? -35.270 -22.041 72.596 1.00 53.62 230 GLY A C 1
ATOM 1937 O O . GLY A 1 230 ? -35.877 -21.004 72.833 1.00 53.62 230 GLY A O 1
ATOM 1938 N N . ASN A 1 231 ? -34.486 -22.152 71.520 1.00 46.44 231 ASN A N 1
ATOM 1939 C CA . ASN A 1 231 ? -34.330 -21.056 70.548 1.00 46.44 231 ASN A CA 1
ATOM 1940 C C . ASN A 1 231 ? -35.507 -20.925 69.563 1.00 46.44 231 ASN A C 1
ATOM 1942 O O . ASN A 1 231 ? -35.495 -20.018 68.731 1.00 46.44 231 ASN A O 1
ATOM 1946 N N . GLU A 1 232 ? -36.515 -21.794 69.656 1.00 43.44 232 GLU A N 1
ATOM 1947 C CA . GLU A 1 232 ? -37.689 -21.786 68.786 1.00 43.44 232 GLU A CA 1
ATOM 1948 C C . GLU A 1 232 ? -38.976 -21.524 69.577 1.00 43.44 232 GLU A C 1
ATOM 1950 O O . GLU A 1 232 ? -39.203 -22.061 70.666 1.00 43.44 232 GLU A O 1
ATOM 1955 N N . LEU A 1 233 ? -39.837 -20.681 69.004 1.00 42.34 233 LEU A N 1
ATOM 1956 C CA . LEU A 1 233 ? -41.155 -20.346 69.533 1.00 42.34 233 LEU A CA 1
ATOM 1957 C C . LEU A 1 233 ? -42.227 -21.050 68.709 1.00 42.34 233 LEU A C 1
ATOM 1959 O O . LEU A 1 233 ? -42.420 -20.716 67.543 1.00 42.34 233 LEU A O 1
ATOM 1963 N N . GLN A 1 234 ? -42.947 -21.996 69.315 1.00 42.97 234 GLN A N 1
ATOM 1964 C CA . GLN A 1 234 ? -44.045 -22.702 68.656 1.00 42.97 234 GLN A CA 1
ATOM 1965 C C . GLN A 1 234 ? -45.391 -22.295 69.266 1.00 42.97 234 GLN A C 1
ATOM 1967 O O . GLN A 1 234 ? -45.571 -22.253 70.484 1.00 42.97 234 GLN A O 1
ATOM 1972 N N . ASN A 1 235 ? -46.370 -21.996 68.409 1.00 37.94 235 ASN A N 1
ATOM 1973 C CA . ASN A 1 235 ? -47.752 -21.756 68.817 1.00 37.94 235 ASN A CA 1
ATOM 1974 C C . ASN A 1 235 ? -48.652 -22.844 68.215 1.00 37.94 235 ASN A C 1
ATOM 1976 O O . ASN A 1 235 ? -48.614 -23.080 67.008 1.00 37.94 235 ASN A O 1
ATOM 1980 N N . LYS A 1 236 ? -49.490 -23.493 69.037 1.00 39.84 236 LYS A N 1
ATOM 1981 C CA . LYS A 1 236 ? -50.275 -24.698 68.681 1.00 39.84 236 LYS A CA 1
ATOM 1982 C C . LYS A 1 236 ? -51.399 -24.496 67.650 1.00 39.84 236 LYS A C 1
ATOM 1984 O O . LYS A 1 236 ? -52.152 -25.425 67.373 1.00 39.84 236 LYS A O 1
ATOM 1989 N N . LYS A 1 237 ? -51.515 -23.323 67.027 1.00 39.19 237 LYS A N 1
ATOM 1990 C CA . LYS A 1 237 ? -52.338 -23.119 65.826 1.00 39.19 237 LYS A CA 1
ATOM 1991 C C . LYS A 1 237 ? -51.584 -22.212 64.857 1.00 39.19 237 LYS A C 1
ATOM 1993 O O . LYS A 1 237 ? -51.556 -21.007 65.067 1.00 39.19 237 LYS A O 1
ATOM 1998 N N . LYS A 1 238 ? -51.003 -22.837 63.821 1.00 43.41 238 LYS A N 1
ATOM 1999 C CA . LYS A 1 238 ? -50.354 -22.241 62.635 1.00 43.41 238 LYS A CA 1
ATOM 2000 C C . LYS A 1 238 ? -49.373 -21.097 62.942 1.00 43.41 238 LYS A C 1
ATOM 2002 O O . LYS A 1 238 ? -49.782 -19.948 63.027 1.00 43.41 238 LYS A O 1
ATOM 2007 N N . LEU A 1 239 ? -48.072 -21.385 62.987 1.00 32.50 239 LEU A N 1
ATOM 2008 C CA . LEU A 1 239 ? -47.029 -20.356 62.870 1.00 32.50 239 LEU A CA 1
ATOM 2009 C C . LEU A 1 239 ? -45.864 -20.918 62.034 1.00 32.50 239 LEU A C 1
ATOM 2011 O O . LEU A 1 239 ? -45.373 -22.003 62.319 1.00 32.50 239 LEU A O 1
ATOM 2015 N N . PHE A 1 240 ? -45.617 -20.374 60.841 1.00 29.89 240 PHE A N 1
ATOM 2016 C CA . PHE A 1 240 ? -44.763 -19.209 60.539 1.00 29.89 240 PHE A CA 1
ATOM 2017 C C . PHE A 1 240 ? -43.268 -19.536 60.611 1.00 29.89 240 PHE A C 1
ATOM 2019 O O . PHE A 1 240 ? -42.580 -19.349 61.610 1.00 29.89 240 PHE A O 1
ATOM 2026 N N . PHE A 1 241 ? -42.783 -20.012 59.471 1.00 31.27 241 PHE A N 1
ATOM 2027 C CA . PHE A 1 241 ? -41.380 -20.126 59.119 1.00 31.27 241 PHE A CA 1
ATOM 2028 C C . PHE A 1 241 ? -40.894 -18.734 58.691 1.00 31.27 241 PHE A C 1
ATOM 2030 O O . PHE A 1 241 ? -41.077 -18.387 57.534 1.00 31.27 241 PHE A O 1
ATOM 2037 N N . LEU A 1 242 ? -40.348 -17.910 59.598 1.00 30.75 242 LEU A N 1
ATOM 2038 C CA . LEU A 1 242 ? -39.431 -16.807 59.238 1.00 30.75 242 LEU A CA 1
ATOM 2039 C C . LEU A 1 242 ? -38.832 -16.101 60.476 1.00 30.75 242 LEU A C 1
ATOM 2041 O O . LEU A 1 242 ? -39.074 -14.924 60.711 1.00 30.75 242 LEU A O 1
ATOM 2045 N N . PHE A 1 243 ? -38.024 -16.785 61.291 1.00 29.86 243 PHE A N 1
ATOM 2046 C CA . PHE A 1 243 ? -37.200 -16.074 62.293 1.00 29.86 243 PHE A CA 1
ATOM 2047 C C . PHE A 1 243 ? -35.694 -16.349 62.195 1.00 29.86 243 PHE A C 1
ATOM 2049 O O . PHE A 1 243 ? -34.897 -15.677 62.844 1.00 29.86 243 PHE A O 1
ATOM 2056 N N . CYS A 1 244 ? -35.266 -17.241 61.294 1.00 27.89 244 CYS A N 1
ATOM 2057 C CA . CYS A 1 244 ? -33.845 -17.541 61.083 1.00 27.89 244 CYS A CA 1
ATOM 2058 C C . CYS A 1 244 ? -33.205 -16.838 59.872 1.00 27.89 244 CYS A C 1
ATOM 2060 O O . CYS A 1 244 ? -32.003 -16.984 59.658 1.00 27.89 244 CYS A O 1
ATOM 2062 N N . THR A 1 245 ? -33.938 -16.047 59.082 1.00 28.91 245 THR A N 1
ATOM 2063 C CA . THR A 1 245 ? -33.345 -15.371 57.911 1.00 28.91 245 THR A CA 1
ATOM 2064 C C . THR A 1 245 ? -32.581 -14.092 58.260 1.00 28.91 245 THR A C 1
ATOM 2066 O O . THR A 1 245 ? -31.571 -13.821 57.616 1.00 28.91 245 THR A O 1
ATOM 2069 N N . LYS A 1 246 ? -32.931 -13.361 59.330 1.00 29.25 246 LYS A N 1
ATOM 2070 C CA . LYS A 1 246 ? -32.154 -12.174 59.757 1.00 29.25 246 LYS A CA 1
ATOM 2071 C C . LYS A 1 246 ? -30.822 -12.499 60.453 1.00 29.25 246 LYS A C 1
ATOM 2073 O O . LYS A 1 246 ? -29.930 -11.661 60.461 1.00 29.25 246 LYS A O 1
ATOM 2078 N N . LEU A 1 247 ? -30.622 -13.728 60.937 1.00 30.92 247 LEU A N 1
ATOM 2079 C CA . LEU A 1 247 ? -29.321 -14.184 61.459 1.00 30.92 247 LEU A CA 1
ATOM 2080 C C . LEU A 1 247 ? -28.380 -14.745 60.377 1.00 30.92 247 LEU A C 1
ATOM 2082 O O . LEU A 1 247 ? -27.195 -14.934 60.649 1.00 30.92 247 LEU A O 1
ATOM 2086 N N . LYS A 1 248 ? -28.842 -14.934 59.129 1.00 28.59 248 LYS A N 1
ATOM 2087 C CA . LYS A 1 248 ? -27.932 -15.209 58.000 1.00 28.59 248 LYS A CA 1
ATOM 2088 C C . LYS A 1 248 ? -27.062 -14.002 57.636 1.00 28.59 248 LYS A C 1
ATOM 2090 O O . LYS A 1 248 ? -25.976 -14.208 57.111 1.00 28.59 248 LYS A O 1
ATOM 2095 N N . ILE A 1 249 ? -27.462 -12.781 58.001 1.00 30.22 249 ILE A N 1
ATOM 2096 C CA . ILE A 1 249 ? -26.624 -11.583 57.820 1.00 30.22 249 ILE A CA 1
ATOM 2097 C C . ILE A 1 249 ? -25.430 -11.591 58.792 1.00 30.22 249 ILE A C 1
ATOM 2099 O O . ILE A 1 249 ? -24.342 -11.163 58.426 1.00 30.22 249 ILE A O 1
ATOM 2103 N N . ILE A 1 250 ? -25.556 -12.203 59.975 1.00 29.70 250 ILE A N 1
ATOM 2104 C CA . ILE A 1 250 ? -24.407 -12.381 60.885 1.00 29.70 250 ILE A CA 1
ATOM 2105 C C . ILE A 1 250 ? -23.528 -13.572 60.460 1.00 29.70 250 ILE A C 1
ATOM 2107 O O . ILE A 1 250 ? -22.329 -13.585 60.731 1.00 29.70 250 ILE A O 1
ATOM 2111 N N . LYS A 1 251 ? -24.070 -14.534 59.700 1.00 26.36 251 LYS A N 1
ATOM 2112 C CA . LYS A 1 251 ? -23.278 -15.636 59.131 1.00 26.36 251 LYS A CA 1
ATOM 2113 C C . LYS A 1 251 ? -22.366 -15.195 57.973 1.00 26.36 251 LYS A C 1
ATOM 2115 O O . LYS A 1 251 ? -21.393 -15.884 57.694 1.00 26.36 251 LYS A O 1
ATOM 2120 N N . ILE A 1 252 ? -22.620 -14.038 57.354 1.00 27.02 252 ILE A N 1
ATOM 2121 C CA . ILE A 1 252 ? -21.737 -13.462 56.322 1.00 27.02 252 ILE A CA 1
ATOM 2122 C C . ILE A 1 252 ? -20.499 -12.783 56.941 1.00 27.02 252 ILE A C 1
ATOM 2124 O O . ILE A 1 252 ? -19.473 -12.674 56.279 1.00 27.02 252 ILE A O 1
ATOM 2128 N N . ILE A 1 253 ? -20.522 -12.427 58.231 1.00 28.52 253 ILE A N 1
ATOM 2129 C CA . ILE A 1 253 ? -19.364 -11.804 58.905 1.00 28.52 253 ILE A CA 1
ATOM 2130 C C . ILE A 1 253 ? -18.424 -12.847 59.550 1.00 28.52 253 ILE A C 1
ATOM 2132 O O . ILE A 1 253 ? -17.266 -12.548 59.818 1.00 28.52 253 ILE A O 1
ATOM 2136 N N . PHE A 1 254 ? -18.860 -14.099 59.723 1.00 26.52 254 PHE A N 1
ATOM 2137 C CA . PHE A 1 254 ? -18.065 -15.169 60.354 1.00 26.52 254 PHE A CA 1
ATOM 2138 C C . PHE A 1 254 ? -17.462 -16.195 59.378 1.00 26.52 254 PHE A C 1
AT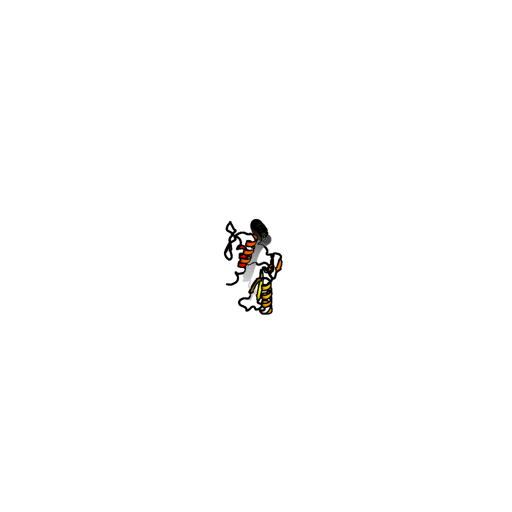OM 2140 O O . PHE A 1 254 ? -17.104 -17.291 59.795 1.00 26.52 254 PHE A O 1
ATOM 2147 N N . ASN A 1 255 ? -17.326 -15.851 58.092 1.00 26.55 255 ASN A N 1
ATOM 2148 C CA . ASN A 1 255 ? -16.668 -16.712 57.097 1.00 26.55 255 ASN A CA 1
ATOM 2149 C C . ASN A 1 255 ? -15.247 -16.258 56.710 1.00 26.55 255 ASN A C 1
ATOM 2151 O O . ASN A 1 255 ? -14.702 -16.721 55.712 1.00 26.55 255 ASN A O 1
ATOM 2155 N N . PHE A 1 256 ? -14.623 -15.393 57.514 1.00 30.30 256 PHE A N 1
ATOM 2156 C CA . PHE A 1 256 ? -13.171 -15.231 57.504 1.00 30.30 256 PHE A CA 1
ATOM 2157 C C . PHE A 1 256 ? -12.569 -15.998 58.688 1.00 30.30 256 PHE A C 1
ATOM 2159 O O . PHE A 1 256 ? -12.834 -15.655 59.837 1.00 30.30 256 PHE A O 1
ATOM 2166 N N . ALA A 1 257 ? -11.726 -16.978 58.352 1.00 29.12 257 ALA A N 1
ATOM 2167 C CA . ALA A 1 257 ? -10.853 -17.784 59.211 1.00 29.12 257 ALA A CA 1
ATOM 2168 C C . ALA A 1 257 ? -11.491 -18.990 59.934 1.00 29.12 257 ALA A C 1
ATOM 2170 O O . ALA A 1 257 ? -11.893 -18.917 61.096 1.00 29.12 257 ALA A O 1
ATOM 2171 N N . ILE A 1 258 ? -11.462 -20.137 59.247 1.00 33.44 258 ILE A N 1
ATOM 2172 C CA . ILE A 1 258 ? -10.745 -21.309 59.778 1.00 33.44 258 ILE A CA 1
ATOM 2173 C C . ILE A 1 258 ? -9.380 -21.312 59.095 1.00 33.44 258 ILE A C 1
ATOM 2175 O O . ILE A 1 258 ? -9.367 -21.029 57.873 1.00 33.44 258 ILE A O 1
#